Protein AF-A0A821AE17-F1 (afdb_monomer_lite)

Radius of gyration: 23.24 Å; chains: 1; bounding box: 58×41×70 Å

Foldseek 3Di:
DPPLAAEEELLVVVLVVLVVDVDAAAFQDQKDKGFQDDPDLPDHSYQWYQYDQKRQQACSRYWYAAPPPRDTQDAPVGRHWKKAFPVLCVVVCVVDVPPDDVRGRRIHHPVRVVVSCVVVVDDDDPVGIDTDHSRPWMWGWAKFWFDNDPFIKMWGWDADPVRDIWIWIKGQQPDDDVNPDGDIDIGTDRCVVVLSVCVVPPPCSSVVLVVLVVVPDDDDDDRDPNSVVSCRGTRGTGMIMIGGPD

Sequence (246 aa):
NPQNLLSANIASIFRNSLSEIPVKLATIPPFLILVAPRHTRSQRSYRYIIPDRQIILDNDIVQLVCVKCEKTNHGQDQPHDFYSCDACYWKESQSLSIATTDAKVLCYCGTCLTKLHKDLAHEITNHDTKKIDMNRHKLNLFAVLCIETSHYVAFVKFKQQNQRHEWMFFDSMSDRIHNEKNIPLVDRVPDFDRWIDDAEQDKYFFQDLDRIRSQARPSSQKFDENAMRQLRLFRDGIVFFYENSC

Structure (mmCIF, N/CA/C/O backbone):
data_AF-A0A821AE17-F1
#
_entry.id   AF-A0A821AE17-F1
#
loop_
_atom_site.group_PDB
_atom_site.id
_atom_site.type_symbol
_atom_site.label_atom_id
_atom_site.label_alt_id
_atom_site.label_comp_id
_atom_site.label_asym_id
_atom_site.label_entity_id
_atom_site.label_seq_id
_atom_site.pdbx_PDB_ins_code
_atom_site.Cartn_x
_atom_site.Cartn_y
_atom_site.Cartn_z
_atom_site.occupancy
_atom_site.B_iso_or_equiv
_atom_site.auth_seq_id
_atom_site.auth_comp_id
_atom_site.auth_asym_id
_atom_site.auth_atom_id
_atom_site.pdbx_PDB_model_num
ATOM 1 N N . ASN A 1 1 ? 21.653 21.008 5.577 1.00 32.44 1 ASN A N 1
ATOM 2 C CA . ASN A 1 1 ? 21.047 20.377 4.387 1.00 32.44 1 ASN A CA 1
ATOM 3 C C . ASN A 1 1 ? 20.269 19.174 4.848 1.00 32.44 1 ASN A C 1
ATOM 5 O O . ASN A 1 1 ? 20.919 18.277 5.375 1.00 32.44 1 ASN A O 1
ATOM 9 N N . PRO A 1 2 ? 18.930 19.167 4.750 1.00 40.06 2 PRO A N 1
ATOM 10 C CA . PRO A 1 2 ? 18.169 17.997 5.153 1.00 40.06 2 PRO A CA 1
ATOM 11 C C . PRO A 1 2 ? 18.678 16.834 4.305 1.00 40.06 2 PRO A C 1
ATOM 13 O O . PRO A 1 2 ? 18.759 16.932 3.080 1.00 40.06 2 PRO A O 1
ATOM 16 N N . GLN A 1 3 ? 19.173 15.801 4.978 1.00 45.53 3 GLN A N 1
ATOM 17 C CA . GLN A 1 3 ? 19.635 14.587 4.333 1.00 45.53 3 GLN A CA 1
ATOM 18 C C . GLN A 1 3 ? 18.448 14.049 3.535 1.00 45.53 3 GLN A C 1
ATOM 20 O O . GLN A 1 3 ? 17.441 13.680 4.131 1.00 45.53 3 GLN A O 1
ATOM 25 N N . ASN A 1 4 ? 18.528 14.063 2.201 1.00 54.47 4 ASN A N 1
ATOM 26 C CA . ASN A 1 4 ? 17.551 13.361 1.377 1.00 54.47 4 ASN A CA 1
ATOM 27 C C . ASN A 1 4 ? 17.606 11.893 1.803 1.00 54.47 4 ASN A C 1
ATOM 29 O O . ASN A 1 4 ? 18.573 11.198 1.483 1.00 54.47 4 ASN A O 1
ATOM 33 N N . LEU A 1 5 ? 16.605 11.450 2.564 1.00 66.19 5 LEU A N 1
ATOM 34 C CA . LEU A 1 5 ? 16.445 10.052 2.933 1.00 66.19 5 LEU A CA 1
ATOM 35 C C . LEU A 1 5 ? 16.394 9.247 1.631 1.00 66.19 5 LEU A C 1
ATOM 37 O O . LEU A 1 5 ? 15.619 9.554 0.717 1.00 66.19 5 LEU A O 1
ATOM 41 N N . LEU A 1 6 ? 17.297 8.270 1.517 1.00 83.56 6 LEU A N 1
ATOM 42 C CA . LEU A 1 6 ? 17.464 7.493 0.292 1.00 83.56 6 LEU A CA 1
ATOM 43 C C . LEU A 1 6 ? 16.166 6.751 -0.044 1.00 83.56 6 LEU A C 1
ATOM 45 O O . LEU A 1 6 ? 15.690 6.830 -1.175 1.00 83.56 6 LEU A O 1
ATOM 49 N N . SER A 1 7 ? 15.575 6.096 0.950 1.00 89.81 7 SER A N 1
ATOM 50 C CA . SER A 1 7 ? 14.315 5.375 0.838 1.00 89.81 7 SER A CA 1
ATOM 51 C C . SER A 1 7 ? 13.485 5.505 2.116 1.00 89.81 7 SER A C 1
ATOM 53 O O . SER A 1 7 ? 14.023 5.797 3.186 1.00 89.81 7 SER A O 1
ATOM 55 N N . ALA A 1 8 ? 12.173 5.298 2.003 1.00 93.62 8 ALA A N 1
ATOM 56 C CA . ALA A 1 8 ? 11.280 5.103 3.142 1.00 93.62 8 ALA A CA 1
ATOM 57 C C . ALA A 1 8 ? 10.062 4.259 2.747 1.00 93.62 8 ALA A C 1
ATOM 59 O O . ALA A 1 8 ? 9.595 4.321 1.611 1.00 93.62 8 ALA A O 1
ATOM 60 N N . ASN A 1 9 ? 9.523 3.510 3.702 1.00 95.81 9 ASN A N 1
ATOM 61 C CA . ASN A 1 9 ? 8.248 2.809 3.573 1.00 95.81 9 ASN A CA 1
ATOM 62 C C . ASN A 1 9 ? 7.077 3.801 3.577 1.00 95.81 9 ASN A C 1
ATOM 64 O O . ASN A 1 9 ? 7.032 4.710 4.414 1.00 95.81 9 ASN A O 1
ATOM 68 N N . ILE A 1 10 ? 6.112 3.631 2.670 1.00 95.81 10 ILE A N 1
ATOM 69 C CA . ILE A 1 10 ? 4.930 4.504 2.599 1.00 95.81 10 ILE A CA 1
ATOM 70 C C . ILE A 1 10 ? 4.081 4.421 3.873 1.00 95.81 10 ILE A C 1
ATOM 72 O O . ILE A 1 10 ? 3.541 5.437 4.308 1.00 95.81 10 ILE A O 1
ATOM 76 N N . ALA A 1 11 ? 4.021 3.257 4.526 1.00 94.31 11 ALA A N 1
ATOM 77 C CA . ALA A 1 11 ? 3.340 3.086 5.805 1.00 94.31 11 ALA A CA 1
ATOM 78 C C . ALA A 1 11 ? 4.003 3.910 6.916 1.00 94.31 11 ALA A C 1
ATOM 80 O O . ALA A 1 11 ? 3.312 4.507 7.740 1.00 94.31 11 ALA A O 1
ATOM 81 N N . SER A 1 12 ? 5.337 3.981 6.926 1.00 93.19 12 SER A N 1
ATOM 82 C CA . SER A 1 12 ? 6.086 4.806 7.880 1.00 93.19 12 SER A CA 1
ATOM 83 C C . SER A 1 12 ? 5.871 6.293 7.616 1.00 93.19 12 SER A C 1
ATOM 85 O O . SER A 1 12 ? 5.645 7.048 8.558 1.00 93.19 12 SER A O 1
ATOM 87 N N . ILE A 1 13 ? 5.868 6.713 6.344 1.00 93.69 13 ILE A N 1
ATOM 88 C CA . ILE A 1 13 ? 5.529 8.093 5.962 1.00 93.69 13 ILE A CA 1
ATOM 89 C C . ILE A 1 13 ? 4.122 8.440 6.462 1.00 93.69 13 ILE A C 1
ATOM 91 O O . ILE A 1 13 ? 3.949 9.454 7.126 1.00 93.69 13 ILE A O 1
ATOM 95 N N . PHE A 1 14 ? 3.138 7.577 6.203 1.00 93.69 14 PHE A N 1
ATOM 96 C CA . PHE A 1 14 ? 1.757 7.762 6.647 1.00 93.69 14 PHE A CA 1
ATOM 97 C C . PHE A 1 14 ? 1.631 7.881 8.172 1.00 93.69 14 PHE A C 1
ATOM 99 O O . PHE A 1 14 ? 0.996 8.820 8.653 1.00 93.69 14 PHE A O 1
ATOM 106 N N . ARG A 1 15 ? 2.266 6.983 8.939 1.00 91.81 15 ARG A N 1
ATOM 107 C CA . ARG A 1 15 ? 2.263 7.045 10.412 1.00 91.81 15 ARG A CA 1
ATOM 108 C C . ARG A 1 15 ? 2.900 8.328 10.934 1.00 91.81 15 ARG A C 1
ATOM 110 O O . ARG A 1 15 ? 2.321 8.983 11.796 1.00 91.81 15 ARG A O 1
ATOM 117 N N . ASN A 1 16 ? 4.046 8.717 10.380 1.00 90.31 16 ASN A N 1
ATOM 118 C CA . ASN A 1 16 ? 4.718 9.954 10.766 1.00 90.31 16 ASN A CA 1
ATOM 119 C C . ASN A 1 16 ? 3.838 11.170 10.453 1.00 90.31 16 ASN A C 1
ATOM 121 O O . ASN A 1 16 ? 3.646 12.015 11.323 1.00 90.31 16 ASN A O 1
ATOM 125 N N . SER A 1 17 ? 3.217 11.213 9.270 1.00 90.44 17 SER A N 1
ATOM 126 C CA . SER A 1 17 ? 2.278 12.278 8.910 1.00 90.44 17 SER A CA 1
ATOM 127 C C . SER A 1 17 ? 1.098 12.365 9.874 1.00 90.44 17 SER A C 1
ATOM 129 O O . SER A 1 17 ? 0.731 13.469 10.248 1.00 90.44 17 SER A O 1
ATOM 131 N N . LEU A 1 18 ? 0.527 11.241 10.320 1.00 89.94 18 LEU A N 1
ATOM 132 C CA . LEU A 1 18 ? -0.524 11.255 11.345 1.00 89.94 18 LEU A CA 1
ATOM 133 C C . LEU A 1 18 ? -0.010 11.713 12.713 1.00 89.94 18 LEU A C 1
ATOM 135 O O . LEU A 1 18 ? -0.741 12.385 13.422 1.00 89.94 18 LEU A O 1
ATOM 139 N N . SER A 1 19 ? 1.230 11.394 13.087 1.00 87.06 19 SER A N 1
ATOM 140 C CA . SER A 1 19 ? 1.794 11.815 14.378 1.00 87.06 19 SER A CA 1
ATOM 141 C C . SER A 1 19 ? 2.056 13.325 14.479 1.00 87.06 19 SER A C 1
ATOM 143 O O . SER A 1 19 ? 2.091 13.874 15.578 1.00 87.06 19 SER A O 1
ATOM 145 N N . GLU A 1 20 ? 2.217 14.005 13.340 1.00 88.50 20 GLU A N 1
ATOM 146 C CA . GLU A 1 20 ? 2.472 15.450 13.263 1.00 88.50 20 GLU A CA 1
ATOM 147 C C . GLU A 1 20 ? 1.202 16.303 13.417 1.00 88.50 20 GLU A C 1
ATOM 149 O O . GLU A 1 20 ? 1.289 17.512 13.638 1.00 88.50 20 GLU A O 1
ATOM 154 N N . ILE A 1 21 ? 0.018 15.694 13.315 1.00 86.88 21 ILE A N 1
ATOM 155 C CA . ILE A 1 21 ? -1.276 16.375 13.411 1.00 86.88 21 ILE A CA 1
ATOM 156 C C . ILE A 1 21 ? -2.177 15.674 14.437 1.00 86.88 21 ILE A C 1
ATOM 158 O O . ILE A 1 21 ? -2.153 14.457 14.557 1.00 86.88 21 ILE A O 1
ATOM 162 N N . PRO A 1 22 ? -3.020 16.398 15.193 1.00 81.69 22 PRO A N 1
ATOM 163 C CA . PRO A 1 22 ? -3.867 15.801 16.225 1.00 81.69 22 PRO A CA 1
ATOM 164 C C . PRO A 1 22 ? -5.117 15.134 15.620 1.00 81.69 22 PRO A C 1
ATOM 166 O O . PRO A 1 22 ? -6.243 15.448 16.007 1.00 81.69 22 PRO A O 1
ATOM 169 N N . VAL A 1 23 ? -4.943 14.247 14.637 1.00 83.25 23 VAL A N 1
ATOM 170 C CA . VAL A 1 23 ? -6.037 13.522 13.978 1.00 83.25 23 VAL A CA 1
ATOM 171 C C . VAL A 1 23 ? -5.770 12.024 13.957 1.00 83.25 23 VAL A C 1
ATOM 173 O O . VAL A 1 23 ? -4.637 11.566 13.852 1.00 83.25 23 VAL A O 1
ATOM 176 N N . LYS A 1 24 ? -6.854 11.258 14.023 1.00 84.94 24 LYS A N 1
ATOM 177 C CA . LYS A 1 24 ? -6.875 9.806 13.864 1.00 84.94 24 LYS A CA 1
ATOM 178 C C . LYS A 1 24 ? -8.029 9.433 12.946 1.00 84.94 24 LYS A C 1
ATOM 180 O O . LYS A 1 24 ? -8.983 10.198 12.788 1.00 84.94 24 LYS A O 1
ATOM 185 N N . LEU A 1 25 ? -7.964 8.254 12.345 1.00 84.44 25 LEU A N 1
ATOM 186 C CA . LEU 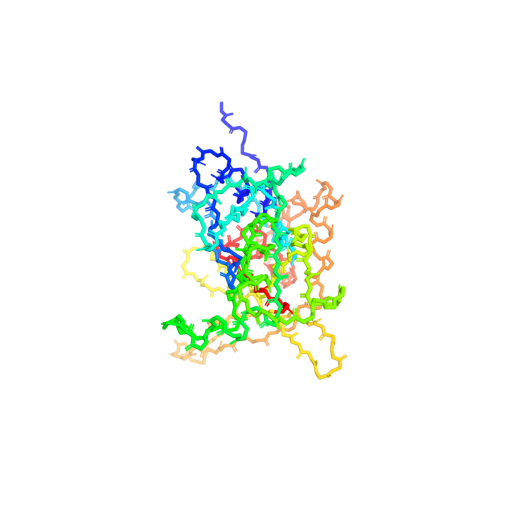A 1 25 ? -9.084 7.728 11.575 1.00 84.44 25 LEU A CA 1
ATOM 187 C C . LEU A 1 25 ? -10.236 7.388 12.527 1.00 84.44 25 LEU A C 1
ATOM 189 O O . LEU A 1 25 ? -10.046 6.658 13.493 1.00 84.44 25 LEU A O 1
ATOM 193 N N . ALA A 1 26 ? -11.437 7.890 12.244 1.00 76.38 26 ALA A N 1
ATOM 194 C CA . ALA A 1 26 ? -12.616 7.625 13.074 1.00 76.38 26 ALA A CA 1
ATOM 195 C C . ALA A 1 26 ? -13.172 6.197 12.908 1.00 76.38 26 ALA A C 1
ATOM 197 O O . ALA A 1 26 ? -13.930 5.714 13.743 1.00 76.38 26 ALA A O 1
ATOM 198 N N . THR A 1 27 ? -12.838 5.531 11.800 1.00 75.50 27 THR A N 1
ATOM 199 C CA . THR 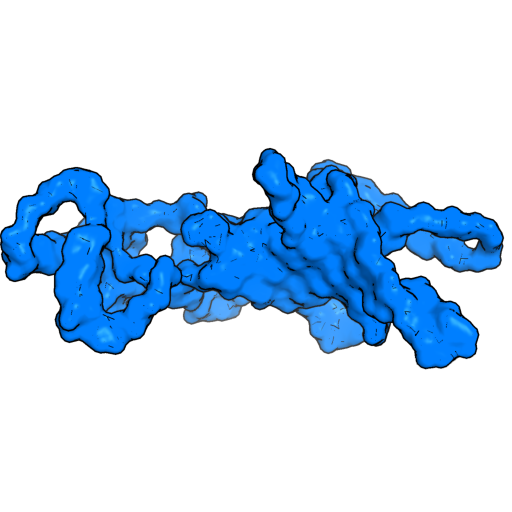A 1 27 ? -13.259 4.161 11.477 1.00 75.50 27 THR A CA 1
ATOM 200 C C . THR A 1 27 ? -12.161 3.467 10.679 1.00 75.50 27 THR A C 1
ATOM 202 O O . THR A 1 27 ? -11.267 4.126 10.145 1.00 75.50 27 THR A O 1
AT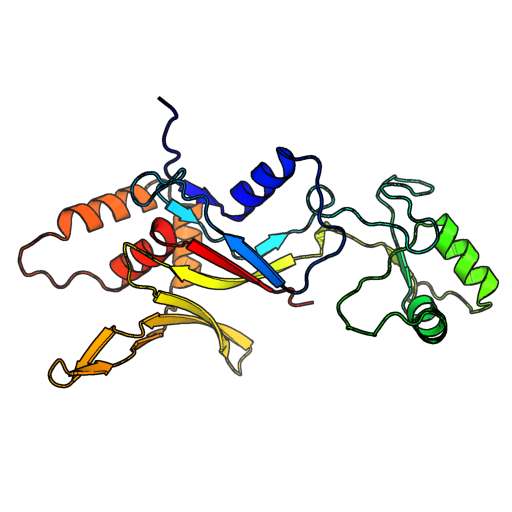OM 205 N N . ILE A 1 28 ? -12.236 2.141 10.580 1.00 81.31 28 ILE A N 1
ATOM 206 C CA . ILE A 1 28 ? -11.394 1.363 9.669 1.00 81.31 28 ILE A CA 1
ATOM 207 C C . ILE A 1 28 ? -11.903 1.603 8.242 1.00 81.31 28 ILE A C 1
ATOM 209 O O . ILE A 1 28 ? -13.046 1.248 7.947 1.00 81.31 28 ILE A O 1
ATOM 213 N N . PRO A 1 29 ? -11.109 2.222 7.354 1.00 85.25 29 PRO A N 1
ATOM 214 C CA . PRO A 1 29 ? -11.575 2.508 6.010 1.00 85.25 29 PRO A CA 1
ATOM 215 C C . PRO A 1 29 ? -11.632 1.214 5.178 1.00 85.25 29 PRO A C 1
ATOM 217 O O . PRO A 1 29 ? -10.711 0.400 5.262 1.00 85.25 29 PRO A O 1
ATOM 220 N N . PRO A 1 30 ? -12.656 1.025 4.323 1.00 84.81 30 PRO A N 1
ATOM 221 C CA . PRO A 1 30 ? -12.666 -0.086 3.369 1.00 84.81 30 PRO A CA 1
ATOM 222 C C . PRO A 1 30 ? -11.565 0.068 2.308 1.00 84.81 30 PRO A C 1
ATOM 224 O O . PRO A 1 30 ? -11.027 -0.922 1.823 1.00 84.81 30 PRO A O 1
ATOM 227 N N . PHE A 1 31 ? -11.197 1.315 1.990 1.00 90.94 31 PHE A N 1
ATOM 228 C CA . PHE A 1 31 ? -10.125 1.665 1.064 1.00 90.94 31 PHE A CA 1
ATOM 229 C C . PHE A 1 31 ? -9.310 2.835 1.609 1.00 90.94 31 PHE A C 1
ATOM 231 O O . PHE A 1 31 ? -9.875 3.831 2.062 1.00 90.94 31 PHE A O 1
ATOM 238 N N . LEU A 1 32 ? -7.986 2.743 1.515 1.00 94.56 32 LEU A N 1
ATOM 239 C CA . LEU A 1 32 ? -7.059 3.813 1.871 1.00 94.56 32 LEU A CA 1
ATOM 240 C C . LEU A 1 32 ? -6.187 4.147 0.660 1.00 94.56 32 LEU A C 1
ATOM 242 O O . LEU A 1 32 ? -5.536 3.277 0.085 1.00 94.56 32 LEU A O 1
ATOM 246 N N . ILE A 1 33 ? -6.175 5.423 0.283 1.00 97.12 33 ILE A N 1
ATOM 247 C CA . ILE A 1 33 ? -5.358 5.945 -0.812 1.00 97.12 33 ILE A CA 1
ATOM 248 C C . ILE A 1 33 ? -4.293 6.847 -0.199 1.00 97.12 33 ILE A C 1
ATOM 250 O O . ILE A 1 33 ? -4.615 7.886 0.376 1.00 97.12 33 ILE A O 1
ATOM 254 N N . LEU A 1 34 ? -3.028 6.454 -0.322 1.00 96.75 34 LEU A N 1
ATOM 255 C CA . LEU A 1 34 ? -1.891 7.232 0.160 1.00 96.75 34 LEU A CA 1
ATOM 256 C C . LEU A 1 34 ? -1.200 7.919 -1.011 1.00 96.75 34 LEU A C 1
ATOM 258 O O . LEU A 1 34 ? -0.864 7.278 -2.005 1.00 96.75 34 LEU A O 1
ATOM 262 N N . VAL A 1 35 ? -0.964 9.222 -0.885 1.00 94.50 35 VAL A N 1
ATOM 263 C CA . VAL A 1 35 ? -0.246 10.013 -1.889 1.00 94.50 35 VAL A CA 1
ATOM 264 C C . VAL A 1 35 ? 1.172 10.264 -1.392 1.00 94.50 35 VAL A C 1
ATOM 266 O O . VAL A 1 35 ? 1.368 10.757 -0.283 1.00 94.50 35 VAL A O 1
ATOM 269 N N . ALA A 1 36 ? 2.169 9.932 -2.212 1.00 91.69 36 ALA A N 1
ATOM 270 C CA . ALA A 1 36 ? 3.566 10.198 -1.897 1.00 91.69 36 ALA A CA 1
ATOM 271 C C . ALA A 1 36 ? 3.803 11.707 -1.694 1.00 91.69 36 ALA A C 1
ATOM 273 O O . ALA A 1 36 ? 3.363 12.504 -2.531 1.00 91.69 36 ALA A O 1
ATOM 274 N N . PRO A 1 37 ? 4.571 12.123 -0.671 1.00 86.81 37 PRO A N 1
ATOM 275 C CA . PRO A 1 37 ? 4.900 13.527 -0.467 1.00 86.81 37 PRO A CA 1
ATOM 276 C C . PRO A 1 37 ? 5.840 14.018 -1.578 1.00 86.81 37 PRO A C 1
ATOM 278 O O . PRO A 1 37 ? 7.046 13.750 -1.582 1.00 86.81 37 PRO A O 1
ATOM 281 N N . ARG A 1 38 ? 5.282 14.741 -2.553 1.00 76.25 38 ARG A N 1
ATOM 282 C CA . ARG A 1 38 ? 6.034 15.440 -3.603 1.00 76.25 38 ARG A CA 1
ATOM 283 C C . ARG A 1 38 ? 5.723 16.930 -3.541 1.00 76.25 38 ARG A C 1
ATOM 285 O O . ARG A 1 38 ? 4.610 17.338 -3.851 1.00 76.25 38 ARG A O 1
ATOM 292 N N . HIS A 1 39 ? 6.714 17.739 -3.165 1.00 60.00 39 HIS A N 1
ATOM 293 C CA . HIS A 1 39 ? 6.555 19.193 -3.063 1.00 60.00 39 HIS A CA 1
ATOM 294 C C . HIS A 1 39 ? 6.668 19.881 -4.435 1.00 60.00 39 HIS A C 1
ATOM 296 O O . HIS A 1 39 ? 5.966 20.855 -4.688 1.00 60.00 39 HIS A O 1
ATOM 302 N N . THR A 1 40 ? 7.499 19.358 -5.351 1.00 59.31 40 THR A N 1
ATOM 303 C CA . THR A 1 40 ? 7.596 19.789 -6.763 1.00 59.31 40 THR A CA 1
ATOM 304 C C . THR A 1 40 ? 8.086 18.639 -7.664 1.00 59.31 40 THR A C 1
ATOM 306 O O . THR A 1 40 ? 8.535 17.603 -7.173 1.00 59.31 40 THR A O 1
ATOM 309 N N . ARG A 1 41 ? 8.051 18.802 -9.002 1.00 56.22 41 ARG A N 1
ATOM 310 C CA . ARG A 1 41 ? 8.568 17.800 -9.969 1.00 56.22 41 ARG A CA 1
ATOM 311 C C . ARG A 1 41 ? 10.031 17.391 -9.712 1.00 56.22 41 ARG A C 1
ATOM 313 O O . ARG A 1 41 ? 10.399 16.266 -10.047 1.00 56.22 41 ARG A O 1
ATOM 320 N N . SER A 1 42 ? 10.850 18.276 -9.136 1.00 56.41 42 SER A N 1
ATOM 321 C CA . SER A 1 42 ? 12.284 18.064 -8.883 1.00 56.41 42 SER A CA 1
ATOM 322 C C . SER A 1 42 ? 12.645 17.850 -7.408 1.00 56.41 42 SER A C 1
ATOM 324 O O . SER A 1 42 ? 13.731 17.343 -7.136 1.00 56.41 42 SER A O 1
ATOM 326 N N . GLN A 1 43 ? 11.762 18.186 -6.461 1.00 58.16 43 GLN A N 1
ATOM 327 C CA . GLN A 1 43 ? 11.997 17.999 -5.026 1.00 58.16 43 GLN A CA 1
ATOM 328 C C . GLN A 1 43 ? 11.084 16.902 -4.480 1.00 58.16 43 GLN A C 1
ATOM 330 O O . GLN A 1 43 ? 9.918 17.130 -4.143 1.00 58.16 43 GLN A O 1
ATOM 335 N N . ARG A 1 44 ? 11.638 15.689 -4.416 1.00 62.94 44 ARG A N 1
ATOM 336 C CA . ARG A 1 44 ? 11.039 14.550 -3.716 1.00 62.94 44 ARG A CA 1
ATOM 337 C C . ARG A 1 44 ? 11.653 14.487 -2.318 1.00 62.94 44 ARG A C 1
ATOM 339 O O . ARG A 1 44 ? 12.877 14.509 -2.215 1.00 62.94 44 ARG A O 1
ATOM 346 N N . SER A 1 45 ? 10.824 14.398 -1.278 1.00 76.25 45 SER A N 1
ATOM 347 C CA . SER A 1 45 ? 11.296 14.258 0.113 1.00 76.25 45 SER A CA 1
ATOM 348 C C . SER A 1 45 ? 12.047 12.940 0.331 1.00 76.25 45 SER A C 1
ATOM 350 O O . SER A 1 45 ? 12.946 12.862 1.161 1.00 76.25 45 SER A O 1
ATOM 352 N N . TYR A 1 46 ? 11.717 11.934 -0.484 1.00 85.69 46 TYR A N 1
ATOM 353 C CA . TYR A 1 46 ? 12.364 10.628 -0.539 1.00 85.69 46 TYR A CA 1
ATOM 354 C C . TYR A 1 46 ? 12.749 10.316 -1.982 1.00 85.69 46 TYR A C 1
ATOM 356 O O . TYR A 1 46 ? 11.961 10.553 -2.905 1.00 85.69 46 TYR A O 1
ATOM 364 N N . ARG A 1 47 ? 13.955 9.783 -2.206 1.00 87.62 47 ARG A N 1
ATOM 365 C CA . ARG A 1 47 ? 14.373 9.376 -3.561 1.00 87.62 47 ARG A CA 1
ATOM 366 C C . ARG A 1 47 ? 13.629 8.119 -4.015 1.00 87.62 47 ARG A C 1
ATOM 368 O O . ARG A 1 47 ? 13.249 8.040 -5.184 1.00 87.62 47 ARG A O 1
ATOM 375 N N . TYR A 1 48 ? 13.412 7.197 -3.083 1.00 92.94 48 TYR A N 1
ATOM 376 C CA . TYR A 1 48 ? 12.678 5.952 -3.262 1.00 92.94 48 TYR A CA 1
ATOM 377 C C . TYR A 1 48 ? 11.605 5.800 -2.178 1.00 92.94 48 TYR A C 1
ATOM 379 O O . TYR A 1 48 ? 11.806 6.192 -1.031 1.00 92.94 48 TYR A O 1
ATOM 387 N N . ILE A 1 49 ? 10.462 5.229 -2.534 1.00 95.25 49 ILE A N 1
ATOM 388 C CA . ILE A 1 49 ? 9.389 4.869 -1.612 1.00 95.25 49 ILE A CA 1
ATOM 389 C C . ILE A 1 49 ? 9.112 3.381 -1.783 1.00 95.25 49 ILE A C 1
ATOM 391 O O . ILE A 1 49 ? 8.873 2.914 -2.896 1.00 95.25 49 ILE A O 1
ATOM 395 N N . ILE A 1 50 ? 9.152 2.647 -0.677 1.00 97.19 50 ILE A N 1
ATOM 396 C CA . ILE A 1 50 ? 8.831 1.223 -0.637 1.00 97.19 50 ILE A CA 1
ATOM 397 C C . ILE A 1 50 ? 7.325 1.095 -0.383 1.00 97.19 50 ILE A C 1
ATOM 399 O O . ILE A 1 50 ? 6.840 1.616 0.626 1.00 97.19 50 ILE A O 1
ATOM 403 N N . PRO A 1 51 ? 6.562 0.457 -1.286 1.00 97.44 51 PRO A N 1
ATOM 404 C CA . PRO A 1 51 ? 5.154 0.191 -1.052 1.00 97.44 51 PRO A CA 1
ATOM 405 C C . PRO A 1 51 ? 5.001 -1.009 -0.113 1.00 97.44 51 PRO A C 1
ATOM 407 O O . PRO A 1 51 ? 5.143 -2.158 -0.530 1.00 97.44 51 PRO A O 1
ATOM 410 N N . ASP A 1 52 ? 4.686 -0.748 1.154 1.00 96.94 52 ASP A N 1
ATOM 411 C CA . ASP A 1 52 ? 4.381 -1.801 2.120 1.00 96.94 52 ASP A CA 1
ATOM 412 C C . ASP A 1 52 ? 3.232 -2.663 1.602 1.00 96.94 52 ASP A C 1
ATOM 414 O O . ASP A 1 52 ? 2.190 -2.143 1.195 1.00 96.94 52 ASP A O 1
ATOM 418 N N . ARG A 1 53 ? 3.388 -3.987 1.654 1.00 94.81 53 ARG A N 1
ATOM 419 C CA . ARG A 1 53 ? 2.335 -4.920 1.216 1.00 94.81 53 ARG A CA 1
ATOM 420 C C . ARG A 1 53 ? 1.094 -4.847 2.092 1.00 94.81 53 ARG A C 1
ATOM 422 O O . ARG A 1 53 ? -0.011 -5.106 1.618 1.00 94.81 53 ARG A O 1
ATOM 429 N N . GLN A 1 54 ? 1.295 -4.541 3.371 1.00 94.06 54 GLN A N 1
ATOM 430 C CA . GLN A 1 54 ? 0.246 -4.453 4.370 1.00 94.06 54 GLN A CA 1
ATOM 431 C C . GLN A 1 54 ? 0.472 -3.251 5.279 1.00 94.06 54 GLN A C 1
ATOM 433 O O . GLN A 1 54 ? 1.581 -3.026 5.757 1.00 94.06 54 GLN A O 1
ATOM 438 N N . ILE A 1 55 ? -0.603 -2.530 5.580 1.00 94.06 55 ILE A N 1
ATOM 439 C CA . ILE A 1 55 ? -0.629 -1.519 6.638 1.00 94.06 55 ILE A CA 1
ATOM 440 C C . ILE A 1 55 ? -1.471 -2.069 7.781 1.00 94.06 55 ILE A C 1
ATOM 442 O O . ILE A 1 55 ? -2.664 -2.314 7.613 1.00 94.06 55 ILE A O 1
ATOM 446 N N . ILE A 1 56 ? -0.841 -2.271 8.937 1.00 90.62 56 ILE A N 1
ATOM 447 C CA . ILE A 1 56 ? -1.531 -2.620 10.184 1.00 90.62 56 ILE A CA 1
ATOM 448 C C . ILE A 1 56 ? -2.114 -1.334 10.775 1.00 90.62 56 ILE A C 1
ATOM 450 O O . ILE A 1 56 ? -1.368 -0.381 11.014 1.00 90.62 56 ILE A O 1
ATOM 454 N N . LEU A 1 57 ? -3.428 -1.311 10.986 1.00 87.44 57 LEU A N 1
ATOM 455 C CA . LEU A 1 57 ? -4.155 -0.205 11.602 1.00 87.44 57 LEU A CA 1
ATOM 456 C C . LEU A 1 57 ? -4.183 -0.398 13.119 1.00 87.44 57 LEU A C 1
ATOM 458 O O . LEU A 1 57 ? -5.022 -1.118 13.637 1.00 87.44 57 LEU A O 1
ATOM 462 N N . ASP A 1 58 ? -3.265 0.234 13.834 1.00 85.75 58 ASP A N 1
ATOM 463 C CA . ASP A 1 58 ? -3.197 0.189 15.297 1.00 85.75 58 ASP A CA 1
ATOM 464 C C . ASP A 1 58 ? -4.011 1.329 15.957 1.00 85.75 58 ASP A C 1
ATOM 466 O O . ASP A 1 58 ? -4.687 2.125 15.294 1.00 85.75 58 ASP A O 1
ATOM 470 N N . ASN A 1 59 ? -3.949 1.404 17.290 1.00 80.12 59 ASN A N 1
ATOM 471 C CA . ASN A 1 59 ? -4.605 2.450 18.088 1.00 80.12 59 ASN A CA 1
ATOM 472 C C . ASN A 1 59 ? -3.961 3.843 17.930 1.00 80.12 59 ASN A C 1
ATOM 474 O O . ASN A 1 59 ? -4.531 4.836 18.398 1.00 80.12 59 ASN A O 1
ATOM 478 N N . ASP A 1 60 ? -2.788 3.947 17.301 1.00 82.12 60 ASP A N 1
ATOM 479 C CA . ASP A 1 60 ? -2.158 5.232 16.993 1.00 82.12 60 ASP A CA 1
ATOM 480 C C . ASP A 1 60 ? -2.726 5.815 15.698 1.00 82.12 60 ASP A C 1
ATOM 482 O O . ASP A 1 60 ? -2.908 7.029 15.606 1.00 82.12 60 ASP A O 1
ATOM 486 N N . ILE A 1 61 ? -3.116 4.957 14.752 1.00 87.56 61 ILE A N 1
ATOM 487 C CA . ILE A 1 61 ? -3.754 5.346 13.487 1.00 87.56 61 ILE A CA 1
ATOM 488 C C . ILE A 1 61 ? -5.269 5.555 13.637 1.00 87.56 61 ILE A C 1
ATOM 490 O O . ILE A 1 61 ? -5.818 6.510 13.081 1.00 87.56 61 ILE A O 1
ATOM 494 N N . VAL A 1 62 ? -5.965 4.665 14.350 1.00 85.25 62 VAL A N 1
ATOM 495 C CA . VAL A 1 62 ? -7.437 4.652 14.442 1.00 85.25 62 VAL A CA 1
ATOM 496 C C . VAL A 1 62 ? -7.892 5.016 15.852 1.00 85.25 62 VAL A C 1
ATOM 498 O O . VAL A 1 62 ? -7.389 4.493 16.843 1.00 85.25 62 VAL A O 1
ATOM 501 N N . GLN A 1 63 ? -8.891 5.891 15.950 1.00 83.94 63 GLN A N 1
ATOM 502 C CA . GLN A 1 63 ? -9.567 6.230 17.197 1.00 83.94 63 GLN A CA 1
ATOM 503 C C . GLN A 1 63 ? -10.983 5.665 17.184 1.00 83.94 63 GLN A C 1
ATOM 505 O O . GLN A 1 63 ? -11.866 6.174 16.497 1.00 83.94 63 GLN A O 1
ATOM 510 N N . LEU A 1 64 ? -11.204 4.625 17.984 1.00 79.75 64 LEU A N 1
ATOM 511 C CA . LEU A 1 64 ? -12.534 4.063 18.183 1.00 79.75 64 LEU A CA 1
ATOM 512 C C . LEU A 1 64 ? -13.385 4.999 19.057 1.00 79.75 64 LEU A C 1
ATOM 514 O O . LEU A 1 64 ? -12.928 5.526 20.079 1.00 79.75 64 LEU A O 1
ATOM 518 N N . VAL A 1 65 ? -14.634 5.202 18.638 1.00 81.38 65 VAL A N 1
ATOM 519 C CA . VAL A 1 65 ? -15.623 6.066 19.294 1.00 81.38 65 VAL A CA 1
ATOM 520 C C . VAL A 1 65 ? -16.818 5.205 19.679 1.00 81.38 65 VAL A C 1
ATOM 522 O O . VAL A 1 65 ? -17.433 4.584 18.818 1.00 81.38 65 VAL A O 1
ATOM 525 N N . CYS A 1 66 ? -17.191 5.189 20.958 1.00 84.25 66 CYS A N 1
ATOM 526 C CA . CYS A 1 66 ? -18.365 4.431 21.382 1.00 84.25 66 CYS A CA 1
ATOM 527 C C . CYS A 1 66 ? -19.627 5.052 20.781 1.00 84.25 66 CYS A C 1
ATOM 529 O O . CYS A 1 66 ? -19.923 6.216 21.046 1.00 84.25 66 CYS A O 1
ATOM 531 N N . VAL A 1 67 ? -20.419 4.260 20.062 1.00 81.75 67 VAL A N 1
ATOM 532 C CA . VAL A 1 67 ? -21.636 4.737 19.381 1.00 81.75 67 VAL A CA 1
ATOM 533 C C . VAL A 1 67 ? -22.690 5.262 20.366 1.00 81.75 67 VAL A C 1
ATOM 535 O O . VAL A 1 67 ? -23.456 6.157 20.033 1.00 81.75 67 VAL A O 1
ATOM 538 N N . LYS A 1 68 ? -22.731 4.740 21.599 1.00 84.25 68 LYS A N 1
ATOM 539 C CA . LYS A 1 68 ? -23.755 5.109 22.594 1.00 84.25 68 LYS A CA 1
ATOM 540 C C . LYS A 1 68 ? -23.435 6.346 23.423 1.00 84.25 68 LYS A C 1
ATOM 542 O O . LYS A 1 68 ? -24.357 7.011 23.878 1.00 84.25 68 LYS A O 1
ATOM 547 N N . CYS A 1 69 ? -22.165 6.597 23.723 1.00 87.25 69 CYS A N 1
ATOM 548 C CA . CYS A 1 69 ? -21.774 7.702 24.605 1.00 87.25 69 CYS A CA 1
ATOM 549 C C . CYS A 1 69 ? -20.847 8.716 23.938 1.00 87.25 69 CYS A C 1
ATOM 551 O O . CYS A 1 69 ? -20.445 9.663 24.607 1.00 87.25 69 CYS A O 1
ATOM 553 N N . GLU A 1 70 ? -20.470 8.486 22.677 1.00 85.25 70 GLU A N 1
ATOM 554 C CA . GLU A 1 70 ? -19.647 9.369 21.839 1.00 85.25 70 GLU A CA 1
ATOM 555 C C . GLU A 1 70 ? -18.245 9.661 22.402 1.00 85.25 70 GLU A C 1
ATOM 557 O O . GLU A 1 70 ? -17.502 10.493 21.888 1.00 85.25 70 GLU A O 1
ATOM 562 N N . LYS A 1 71 ? -17.838 8.940 23.452 1.00 84.75 71 LYS A N 1
ATOM 563 C CA . LYS A 1 71 ? -16.517 9.070 24.066 1.00 84.75 71 LYS A CA 1
ATOM 564 C C . LYS A 1 71 ? -15.511 8.141 23.392 1.00 84.75 71 LYS A C 1
ATOM 566 O O . LYS A 1 71 ? -15.782 6.964 23.139 1.00 84.75 71 LYS A O 1
ATOM 571 N N . THR A 1 72 ? -14.312 8.666 23.186 1.00 81.00 72 THR A N 1
ATOM 572 C CA . THR A 1 72 ? -13.133 7.933 22.703 1.00 81.00 72 THR A CA 1
ATOM 573 C C . THR A 1 72 ? -12.231 7.531 23.859 1.00 81.00 72 THR A C 1
ATOM 575 O O . THR A 1 72 ? -12.258 8.201 24.889 1.00 81.00 72 THR A O 1
ATOM 578 N N . ASN A 1 73 ? -11.385 6.515 23.670 1.00 69.25 73 ASN A N 1
ATOM 579 C CA . ASN A 1 73 ? -10.353 6.122 24.639 1.00 69.25 73 ASN A CA 1
ATOM 580 C C . ASN A 1 73 ? -10.898 5.967 26.075 1.00 69.25 73 ASN A C 1
ATOM 582 O O . ASN A 1 73 ? -10.317 6.485 27.029 1.00 69.25 73 ASN A O 1
ATOM 586 N N . HIS A 1 74 ? -12.035 5.278 26.227 1.00 73.94 74 HIS A N 1
ATOM 587 C CA . HIS A 1 74 ? -12.538 4.906 27.542 1.00 73.94 74 HIS A CA 1
ATOM 588 C C . HIS A 1 74 ? -13.074 3.469 27.561 1.00 73.94 74 HIS A C 1
ATOM 590 O O . HIS A 1 74 ? -13.838 3.043 26.695 1.00 73.94 74 HIS A O 1
ATOM 596 N N . GLY A 1 75 ? -12.717 2.756 28.618 1.00 67.62 75 GLY A N 1
ATOM 597 C CA . GLY A 1 75 ? -13.212 1.434 28.974 1.00 67.62 75 GLY A CA 1
ATOM 598 C C . GLY A 1 75 ? -13.149 1.290 30.493 1.00 67.62 75 GLY A C 1
ATOM 599 O O . GLY A 1 75 ? -12.575 2.145 31.167 1.00 67.62 75 GLY A O 1
ATOM 600 N N . GLN A 1 76 ? -13.787 0.257 31.045 1.00 64.38 76 GLN A N 1
ATOM 601 C CA . GLN A 1 76 ? -13.755 0.027 32.496 1.00 64.38 76 GLN A CA 1
ATOM 602 C C . GLN A 1 76 ? -12.341 -0.304 32.986 1.00 64.38 76 GLN A C 1
ATOM 604 O O . GLN A 1 76 ? -11.922 0.247 33.999 1.00 64.38 76 GLN A O 1
ATOM 609 N N . ASP A 1 77 ? -11.609 -1.128 32.230 1.00 70.50 77 ASP A N 1
ATOM 610 C CA . ASP A 1 77 ? -10.290 -1.631 32.634 1.00 70.50 77 ASP A CA 1
ATOM 611 C C . ASP A 1 77 ? -9.129 -0.986 31.863 1.00 70.50 77 ASP A C 1
ATOM 613 O O . ASP A 1 77 ? -8.053 -0.775 32.417 1.00 70.50 77 ASP A O 1
ATOM 617 N N . GLN A 1 78 ? -9.331 -0.660 30.581 1.00 73.56 78 GLN A N 1
ATOM 618 C CA . GLN A 1 78 ? -8.327 -0.028 29.721 1.00 73.56 78 GLN A CA 1
ATOM 619 C C . GLN A 1 78 ? -8.972 1.047 28.831 1.00 73.56 78 GLN A C 1
ATOM 621 O O . GLN A 1 78 ? -10.095 0.849 28.358 1.00 73.56 78 GLN A O 1
ATOM 626 N N . PRO A 1 79 ? -8.279 2.163 28.528 1.00 70.44 79 PRO A N 1
ATOM 627 C CA . PRO A 1 79 ? -8.819 3.240 27.694 1.00 70.44 79 PRO A CA 1
ATOM 628 C C . PRO A 1 79 ? -9.227 2.773 26.290 1.00 70.44 79 PRO A C 1
ATOM 630 O O . PRO A 1 79 ? -10.190 3.271 25.725 1.00 70.44 79 PRO A O 1
ATOM 633 N N . HIS A 1 80 ? -8.532 1.797 25.712 1.00 71.31 80 HIS A N 1
ATOM 634 C CA . HIS A 1 80 ? -8.761 1.368 24.327 1.00 71.31 80 HIS A CA 1
ATOM 635 C C . HIS A 1 80 ? -9.642 0.117 24.210 1.00 71.31 80 HIS A C 1
ATOM 637 O O . HIS A 1 80 ? -9.739 -0.471 23.135 1.00 71.31 80 HIS A O 1
ATOM 643 N N . ASP A 1 81 ? -10.307 -0.285 25.295 1.00 83.56 81 ASP A N 1
ATOM 644 C CA . ASP A 1 81 ? -11.150 -1.476 25.301 1.00 83.56 81 ASP A CA 1
ATOM 645 C C . ASP A 1 81 ? -12.541 -1.177 24.741 1.00 83.56 81 ASP A C 1
ATOM 647 O O . ASP A 1 81 ? -13.479 -0.799 25.452 1.00 83.56 81 ASP A O 1
ATOM 651 N N . PHE A 1 82 ? -12.651 -1.387 23.432 1.00 83.31 82 PHE A N 1
ATOM 652 C CA . PHE A 1 82 ? -13.893 -1.334 22.679 1.00 83.31 82 PHE A CA 1
ATOM 653 C C . PHE A 1 82 ? -14.321 -2.728 22.228 1.00 83.31 82 PHE A C 1
ATOM 655 O O . PHE A 1 82 ? -13.502 -3.618 21.990 1.00 83.31 82 PHE A O 1
ATOM 662 N N . TYR A 1 83 ? -15.629 -2.902 22.098 1.00 85.06 83 TYR A N 1
ATOM 663 C CA . TYR A 1 83 ? -16.266 -4.182 21.833 1.00 85.06 83 TYR A CA 1
ATOM 664 C C . TYR A 1 83 ? -17.303 -4.035 20.724 1.00 85.06 83 TYR A C 1
ATOM 666 O O . TYR A 1 83 ? -17.982 -3.010 20.644 1.00 85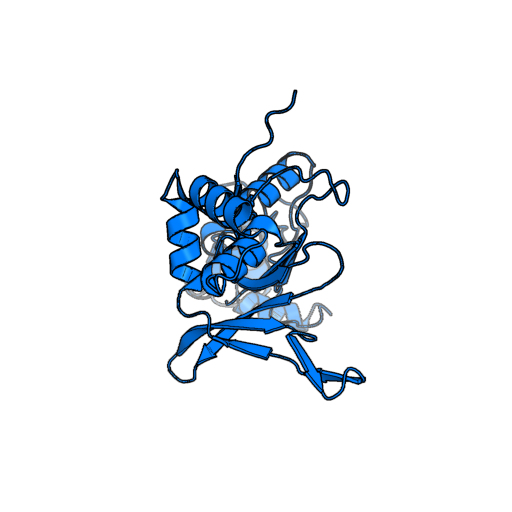.06 83 TYR A O 1
ATOM 674 N N . SER A 1 84 ? -17.456 -5.065 19.903 1.00 84.56 84 SER A N 1
ATOM 675 C CA . SER A 1 84 ? -18.580 -5.229 18.984 1.00 84.56 84 SER A CA 1
ATOM 676 C C . SER A 1 84 ? -19.456 -6.396 19.440 1.00 84.56 84 SER A C 1
ATOM 678 O O . SER A 1 84 ? -18.987 -7.315 20.115 1.00 84.56 84 SER A O 1
ATOM 680 N N . CYS A 1 85 ? -20.744 -6.342 19.099 1.00 82.69 85 CYS A N 1
ATOM 681 C CA . CYS A 1 85 ? -21.662 -7.454 19.307 1.00 82.69 85 CYS A CA 1
ATOM 682 C C . CYS A 1 85 ? -22.612 -7.583 18.116 1.00 82.69 85 CYS A C 1
ATOM 684 O O . CYS A 1 85 ? -23.393 -6.666 17.857 1.00 82.69 85 CYS A O 1
ATOM 686 N N . ASP A 1 86 ? -22.540 -8.709 17.402 1.00 78.56 86 ASP A N 1
ATOM 687 C CA . ASP A 1 86 ? -23.273 -8.924 16.144 1.00 78.56 86 ASP A CA 1
ATOM 688 C C . ASP A 1 86 ? -24.801 -8.969 16.385 1.00 78.56 86 ASP A C 1
ATOM 690 O O . ASP A 1 86 ? -25.585 -8.393 15.627 1.00 78.56 86 ASP A O 1
ATOM 694 N N . ALA A 1 87 ? -25.237 -9.558 17.506 1.00 78.12 87 ALA A N 1
ATOM 695 C CA . ALA A 1 87 ? -26.647 -9.605 17.906 1.00 78.12 87 ALA A CA 1
ATOM 696 C C . ALA A 1 87 ? -27.207 -8.218 18.284 1.00 78.12 87 ALA A C 1
ATOM 698 O O . ALA A 1 87 ? -28.327 -7.862 17.899 1.00 78.12 87 ALA A O 1
ATOM 699 N N . CYS A 1 88 ? -26.417 -7.415 19.007 1.00 76.81 88 CYS A N 1
ATOM 700 C CA . CYS A 1 88 ? -26.745 -6.019 19.306 1.00 76.81 88 CYS A CA 1
ATOM 701 C C . CYS A 1 88 ? -26.807 -5.175 18.033 1.00 76.81 88 CYS A C 1
ATOM 703 O O . CYS A 1 88 ? -27.769 -4.430 17.857 1.00 76.81 88 CYS A O 1
ATOM 705 N N . TYR A 1 89 ? -25.826 -5.330 17.136 1.00 74.56 89 TYR A N 1
ATOM 706 C CA . TYR A 1 89 ? -25.770 -4.641 15.847 1.00 74.56 89 TYR A CA 1
ATOM 707 C C . TYR A 1 89 ? -27.059 -4.860 15.052 1.00 74.56 89 TYR A C 1
ATOM 709 O O . TYR A 1 89 ? -27.696 -3.898 14.625 1.00 74.56 89 TYR A O 1
ATOM 717 N N . TRP A 1 90 ? -27.489 -6.116 14.901 1.00 69.88 90 TRP A N 1
ATOM 718 C CA . TRP A 1 90 ? -28.675 -6.445 14.109 1.00 69.88 90 TRP A CA 1
ATOM 719 C C . TRP A 1 90 ? -29.950 -5.801 14.664 1.00 69.88 90 TRP A C 1
ATOM 721 O O . TRP A 1 90 ? -30.718 -5.200 13.915 1.00 69.88 90 TRP A O 1
ATOM 731 N N . LYS A 1 91 ? -30.163 -5.853 15.982 1.00 70.81 91 LYS A N 1
ATOM 732 C CA . LYS A 1 91 ? -31.344 -5.243 16.616 1.00 70.81 91 LYS A CA 1
ATOM 733 C C . LYS A 1 91 ? -31.300 -3.715 16.593 1.00 70.81 91 LYS A C 1
ATOM 735 O O . LYS A 1 91 ? -32.331 -3.077 16.402 1.00 70.81 91 LYS A O 1
ATOM 740 N N . GLU A 1 92 ? -30.122 -3.123 16.771 1.00 67.94 92 GLU A N 1
ATOM 741 C CA . GLU A 1 92 ? -29.969 -1.670 16.799 1.00 67.94 92 GLU A CA 1
ATOM 742 C C . GLU A 1 92 ? -30.029 -1.055 15.391 1.00 67.94 92 GLU A C 1
ATOM 744 O O . GLU A 1 92 ? -30.625 0.007 15.221 1.00 67.94 92 GLU A O 1
ATOM 749 N N . SER A 1 93 ? -29.515 -1.742 14.365 1.00 63.38 93 SER A N 1
ATOM 750 C CA . SER A 1 93 ? -29.599 -1.320 12.954 1.00 63.38 93 SER A CA 1
ATOM 751 C C . SER A 1 93 ? -31.033 -1.251 12.416 1.00 63.38 93 SER A C 1
ATOM 753 O O . SER A 1 93 ? -31.315 -0.458 11.526 1.00 63.38 93 SER A O 1
ATOM 755 N N . GLN A 1 94 ? -31.970 -2.010 12.994 1.00 61.09 94 GLN A N 1
ATOM 756 C CA . GLN A 1 94 ? -33.401 -1.856 12.698 1.00 61.09 94 GLN A CA 1
ATOM 757 C C . GLN A 1 94 ? -34.005 -0.589 13.326 1.00 61.09 94 GLN A C 1
ATOM 759 O O . GLN A 1 94 ? -35.030 -0.100 12.858 1.00 61.09 94 GLN A O 1
ATOM 764 N N . SER A 1 95 ? -33.386 -0.061 14.387 1.00 57.66 95 SER A N 1
ATOM 765 C CA . SER A 1 95 ? -33.868 1.107 15.139 1.00 57.66 95 SER A CA 1
ATOM 766 C C . SER A 1 95 ? -33.185 2.422 14.745 1.00 57.66 95 SER A C 1
ATOM 768 O O . SER A 1 95 ? -33.788 3.489 14.849 1.00 57.66 95 SER A O 1
ATOM 770 N N . LEU A 1 96 ? -31.939 2.357 14.275 1.00 53.69 96 LEU A N 1
ATOM 771 C CA . LEU A 1 96 ? -31.169 3.492 13.781 1.00 53.69 96 LEU A CA 1
ATOM 772 C C . LEU A 1 96 ? -31.230 3.498 12.254 1.00 53.69 96 LEU A C 1
ATOM 774 O O . LEU A 1 96 ? -30.865 2.516 11.621 1.00 53.69 96 LEU A O 1
ATOM 778 N N . SER A 1 97 ? -31.603 4.622 11.641 1.00 49.97 97 SER A N 1
ATOM 779 C CA . SER A 1 97 ? -31.573 4.837 10.183 1.00 49.97 97 SER A CA 1
ATOM 780 C C . SER A 1 97 ? -30.146 4.936 9.610 1.00 49.97 97 SER A C 1
ATOM 782 O O . SER A 1 97 ? -29.871 5.693 8.678 1.00 49.97 97 SER A O 1
ATOM 784 N N . ILE A 1 98 ? -29.199 4.193 10.183 1.00 51.09 98 ILE A N 1
ATOM 785 C CA . ILE A 1 98 ? -27.834 4.081 9.689 1.00 51.09 98 ILE A CA 1
ATOM 786 C C . ILE A 1 98 ? -27.890 3.139 8.491 1.00 51.09 98 ILE A C 1
ATOM 788 O O . ILE A 1 98 ? -28.052 1.933 8.647 1.00 51.09 98 ILE A O 1
ATOM 792 N N . ALA A 1 99 ? -27.771 3.711 7.292 1.00 42.38 99 ALA A N 1
ATOM 793 C CA . ALA A 1 99 ? -27.663 2.951 6.056 1.00 42.38 99 ALA A CA 1
ATOM 794 C C . ALA A 1 99 ? -26.576 1.873 6.203 1.00 42.38 99 ALA A C 1
ATOM 796 O O . ALA A 1 99 ? -25.409 2.176 6.471 1.00 42.38 99 ALA A O 1
ATOM 797 N N . THR A 1 100 ? -27.005 0.622 6.066 1.00 41.19 100 THR A N 1
ATOM 798 C CA . THR A 1 100 ? -26.201 -0.594 6.119 1.00 41.19 100 THR A CA 1
ATOM 799 C C . THR A 1 100 ? -25.233 -0.598 4.949 1.00 41.19 100 THR A C 1
ATOM 801 O O . THR A 1 100 ? -25.572 -0.987 3.833 1.00 41.19 100 THR A O 1
ATOM 804 N N . THR A 1 101 ? -24.018 -0.129 5.195 1.00 42.59 101 THR A N 1
ATOM 805 C CA . THR A 1 101 ? -22.863 -0.593 4.441 1.00 42.59 101 THR A CA 1
ATOM 806 C C . THR A 1 101 ? -22.077 -1.512 5.363 1.00 42.59 101 THR A C 1
ATOM 808 O O . THR A 1 101 ? -21.770 -1.138 6.497 1.00 42.59 101 THR A O 1
ATOM 811 N N . ASP A 1 102 ? -21.764 -2.713 4.878 1.00 47.03 102 ASP A N 1
ATOM 812 C CA . ASP A 1 102 ? -21.094 -3.820 5.585 1.00 47.03 102 ASP A CA 1
ATOM 813 C C . ASP A 1 102 ? -19.682 -3.488 6.130 1.00 47.03 102 ASP A C 1
ATOM 815 O O . ASP A 1 102 ? -18.943 -4.368 6.553 1.00 47.03 102 ASP A O 1
ATOM 819 N N . ALA A 1 103 ? -19.283 -2.213 6.143 1.00 49.91 103 ALA A N 1
ATOM 820 C CA . ALA A 1 103 ? -17.943 -1.748 6.493 1.00 49.91 103 ALA A CA 1
ATOM 821 C C . ALA A 1 103 ? -17.869 -0.928 7.796 1.00 49.91 103 ALA A C 1
ATOM 823 O O . ALA A 1 103 ? -16.776 -0.535 8.205 1.00 49.91 103 ALA A O 1
ATOM 824 N N . LYS A 1 104 ? -18.992 -0.631 8.470 1.00 53.91 104 LYS A N 1
ATOM 825 C CA . LYS A 1 104 ? -18.958 0.076 9.763 1.00 53.91 104 LYS A CA 1
ATOM 826 C C . LYS A 1 104 ? -18.913 -0.915 10.919 1.00 53.91 104 LYS A C 1
ATOM 828 O O . LYS A 1 104 ? -19.942 -1.438 11.335 1.00 53.91 104 LYS A O 1
ATOM 833 N N . VAL A 1 105 ? -17.725 -1.109 11.488 1.00 57.94 105 VAL A N 1
ATOM 834 C CA . VAL A 1 105 ? -17.580 -1.765 12.794 1.00 57.94 105 VAL A CA 1
ATOM 835 C C . VAL A 1 105 ? -18.245 -0.870 13.847 1.00 57.94 105 VAL A C 1
ATOM 837 O O . VAL A 1 105 ? -17.673 0.145 14.243 1.00 57.94 105 VAL A O 1
ATOM 840 N N . LEU A 1 106 ? -19.467 -1.206 14.283 1.00 71.88 106 LEU A N 1
ATOM 841 C CA . LEU A 1 106 ? -20.059 -0.559 15.457 1.00 71.88 106 LEU A CA 1
ATOM 842 C C . LEU A 1 106 ? -19.268 -0.993 16.686 1.00 71.88 106 LEU A C 1
ATOM 844 O O . LEU A 1 106 ? -19.112 -2.187 16.951 1.00 71.88 106 LEU A O 1
ATOM 848 N N . CYS A 1 107 ? -18.775 -0.012 17.433 1.00 80.31 107 CYS A N 1
ATOM 849 C CA . CYS A 1 107 ? -18.014 -0.254 18.640 1.00 80.31 107 CYS A CA 1
ATOM 850 C C . CYS A 1 107 ? -18.657 0.422 19.852 1.00 80.31 107 CYS A C 1
ATOM 852 O O . CYS A 1 107 ? -19.201 1.528 19.791 1.00 80.31 107 CYS A O 1
ATOM 854 N N . TYR A 1 108 ? -18.591 -0.271 20.982 1.00 84.44 108 TYR A N 1
ATOM 855 C CA . TYR A 1 108 ? -19.134 0.152 22.262 1.00 84.44 108 TYR A CA 1
ATOM 856 C C . TYR A 1 108 ? -18.037 0.053 23.317 1.00 84.44 108 TYR A C 1
ATOM 858 O O . TYR A 1 108 ? -17.234 -0.880 23.300 1.00 84.44 108 TYR A O 1
ATOM 866 N N . CYS A 1 109 ? -18.017 0.974 24.278 1.00 87.88 109 CYS A N 1
ATOM 867 C CA . CYS A 1 109 ? -17.262 0.730 25.505 1.00 87.88 109 CYS A CA 1
ATOM 868 C C . CYS A 1 109 ? -17.955 -0.367 26.331 1.00 87.88 109 CYS A C 1
ATOM 870 O O . CYS A 1 109 ? -19.172 -0.562 26.216 1.00 87.88 109 CYS A O 1
ATOM 872 N N . GLY A 1 110 ? -17.209 -1.043 27.211 1.00 86.00 110 GLY A N 1
ATOM 873 C CA . GLY A 1 110 ? -17.744 -2.147 28.025 1.00 86.00 110 GLY A CA 1
ATOM 874 C C . GLY A 1 110 ? -19.013 -1.780 28.814 1.00 86.00 110 GLY A C 1
ATOM 875 O O . GLY A 1 110 ? -19.985 -2.537 28.832 1.00 86.00 110 GLY A O 1
ATOM 876 N N . THR A 1 111 ? -19.067 -0.568 29.378 1.00 88.06 111 THR A N 1
ATOM 877 C CA . THR A 1 111 ? -20.236 -0.075 30.127 1.00 88.06 111 THR A CA 1
ATOM 878 C C . THR A 1 111 ? -21.472 0.087 29.243 1.00 88.06 111 THR A C 1
ATOM 880 O O . THR A 1 111 ? -22.569 -0.318 29.630 1.00 88.06 111 THR A O 1
ATOM 883 N N . CYS A 1 112 ? -21.319 0.698 28.066 1.00 87.75 112 CYS A N 1
ATOM 884 C CA . CYS A 1 112 ? -22.426 0.912 27.136 1.00 87.75 112 CYS A CA 1
ATOM 885 C C . CYS A 1 112 ? -22.924 -0.404 26.547 1.00 87.75 112 CYS A C 1
ATOM 887 O O . CYS A 1 112 ? -24.134 -0.587 26.454 1.00 87.75 112 CYS A O 1
ATOM 889 N N . LEU A 1 113 ? -22.017 -1.329 26.226 1.00 86.00 113 LEU A N 1
ATOM 890 C CA . LEU A 1 113 ? -22.393 -2.654 25.744 1.00 86.00 113 LEU A CA 1
ATOM 891 C C . LEU A 1 113 ? -23.180 -3.432 26.805 1.00 86.00 113 LEU A C 1
ATOM 893 O O . LEU A 1 113 ? -24.232 -3.991 26.516 1.00 86.00 113 LEU A O 1
ATOM 897 N N . THR A 1 114 ? -22.717 -3.406 28.056 1.00 85.75 114 THR A N 1
ATOM 898 C CA . THR A 1 114 ? -23.400 -4.083 29.170 1.00 85.75 114 THR A CA 1
ATOM 899 C C . THR A 1 114 ? -24.815 -3.547 29.382 1.00 85.75 114 THR A C 1
ATOM 901 O O . THR A 1 114 ? -25.735 -4.318 29.645 1.00 85.75 114 THR A O 1
ATOM 904 N N . LYS A 1 115 ? -25.010 -2.227 29.268 1.00 86.56 115 LYS A N 1
ATOM 905 C CA . LYS A 1 115 ? -26.347 -1.616 29.324 1.00 86.56 115 LYS A CA 1
ATOM 906 C C . LYS A 1 115 ? -27.210 -2.059 28.145 1.00 86.56 115 LYS A C 1
ATOM 908 O O . LYS A 1 115 ? -28.325 -2.512 28.362 1.00 86.56 115 LYS A O 1
ATOM 913 N N . LEU A 1 116 ? -26.659 -2.022 26.933 1.00 83.12 116 LEU A N 1
ATOM 914 C CA . LEU A 1 116 ? -27.366 -2.432 25.722 1.00 83.12 116 LEU A CA 1
ATOM 915 C C . LEU A 1 116 ? -27.847 -3.888 25.796 1.00 83.12 116 LEU A C 1
ATOM 917 O O . LEU A 1 116 ? -28.987 -4.176 25.442 1.00 83.12 116 LEU A O 1
ATOM 921 N N . HIS A 1 117 ? -27.021 -4.800 26.312 1.00 83.38 117 HIS A N 1
ATOM 922 C CA . HIS A 1 117 ? -27.430 -6.188 26.521 1.00 83.38 117 HIS A CA 1
ATOM 923 C C . HIS A 1 117 ? -28.605 -6.325 27.497 1.00 83.38 117 HIS A C 1
ATOM 925 O O . HIS A 1 117 ? -29.518 -7.107 27.237 1.00 83.38 117 HIS A O 1
ATOM 931 N N . LYS A 1 118 ? -28.605 -5.551 28.593 1.00 82.94 118 LYS A N 1
ATOM 932 C CA . LYS A 1 118 ? -29.716 -5.537 29.557 1.00 82.94 118 LYS A CA 1
ATOM 933 C C . LYS A 1 118 ? -31.005 -5.029 28.916 1.00 82.94 118 LYS A C 1
ATOM 935 O O . LYS A 1 118 ? -32.046 -5.651 29.096 1.00 82.94 118 LYS A O 1
ATOM 940 N N . ASP A 1 119 ? -30.920 -3.949 28.144 1.00 81.69 119 ASP A N 1
ATOM 941 C CA . ASP A 1 119 ? -32.082 -3.315 27.516 1.00 81.69 119 ASP A CA 1
ATOM 942 C C . ASP A 1 119 ? -32.693 -4.189 26.406 1.00 81.69 119 ASP A C 1
ATOM 944 O O . ASP A 1 119 ? -33.911 -4.245 26.251 1.00 81.69 119 ASP A O 1
ATOM 948 N N . LEU A 1 120 ? -31.862 -4.913 25.646 1.00 76.00 120 LEU A N 1
ATOM 949 C CA . LEU A 1 120 ? -32.303 -5.785 24.548 1.00 76.00 120 LEU A CA 1
ATOM 950 C C . LEU A 1 120 ? -32.738 -7.190 24.992 1.00 76.00 120 LEU A C 1
ATOM 952 O O . LEU A 1 120 ? -33.118 -7.987 24.124 1.00 76.00 120 LEU A O 1
ATOM 956 N N . ALA A 1 121 ? -32.634 -7.494 26.292 1.00 70.50 121 ALA A N 1
ATOM 957 C CA . ALA A 1 121 ? -33.072 -8.732 26.942 1.00 70.50 121 ALA A CA 1
ATOM 958 C C . ALA A 1 121 ? -32.764 -10.014 26.140 1.00 70.50 121 ALA A C 1
ATOM 960 O O . ALA A 1 121 ? -33.614 -10.895 26.017 1.00 70.50 121 ALA A O 1
ATOM 961 N N . HIS A 1 122 ? -31.568 -10.113 25.552 1.00 72.88 122 HIS A N 1
ATOM 962 C CA . HIS A 1 122 ? -31.117 -11.346 24.904 1.00 72.88 122 HIS A CA 1
ATOM 963 C C . HIS A 1 122 ? -29.994 -11.985 25.704 1.00 72.88 122 HIS A C 1
ATOM 965 O O . HIS A 1 122 ? -29.189 -11.293 26.328 1.00 72.88 122 HIS A O 1
ATOM 971 N N . GLU A 1 123 ? -29.960 -13.314 25.682 1.00 62.12 123 GLU A N 1
ATOM 972 C CA . GLU A 1 123 ? -28.875 -14.073 26.282 1.00 62.12 123 GLU A CA 1
ATOM 973 C C . GLU A 1 123 ? -27.591 -13.785 25.503 1.00 62.12 123 GLU A C 1
ATOM 975 O O . GLU A 1 123 ? -27.478 -14.110 24.322 1.00 62.12 123 GLU A O 1
ATOM 980 N N . ILE A 1 124 ? -26.641 -13.122 26.162 1.00 59.78 124 ILE A N 1
ATOM 981 C CA . ILE A 1 124 ? -25.307 -12.899 25.613 1.00 59.78 124 ILE A CA 1
ATOM 982 C C . ILE A 1 124 ? -24.621 -14.258 25.598 1.00 59.78 124 ILE A C 1
ATOM 984 O O . ILE A 1 124 ? -24.276 -14.786 26.659 1.00 59.78 124 ILE A O 1
ATOM 988 N N . THR A 1 125 ? -24.382 -14.827 24.422 1.00 59.78 125 THR A N 1
ATOM 989 C CA . THR A 1 125 ? -23.413 -15.916 24.336 1.00 59.78 125 THR A CA 1
ATOM 990 C C . THR A 1 125 ? -22.013 -15.315 24.212 1.00 59.78 125 THR A C 1
ATOM 992 O O . THR A 1 125 ? -21.823 -14.251 23.619 1.00 59.78 125 THR A O 1
ATOM 995 N N . ASN A 1 126 ? -20.992 -15.989 24.751 1.00 57.19 126 ASN A N 1
ATOM 996 C CA . ASN A 1 126 ? -19.593 -15.539 24.642 1.00 57.19 126 ASN A CA 1
ATOM 997 C C . ASN A 1 126 ? -19.110 -15.379 23.184 1.00 57.19 126 ASN A C 1
ATOM 999 O O . ASN A 1 126 ? -18.060 -14.787 22.954 1.00 57.19 126 ASN A O 1
ATOM 1003 N N . HIS A 1 127 ? -19.848 -15.909 22.205 1.00 59.06 127 HIS A N 1
ATOM 1004 C CA . HIS A 1 127 ? -19.522 -15.803 20.785 1.00 59.06 127 HIS A CA 1
ATOM 1005 C C . HIS A 1 127 ? -19.992 -14.490 20.144 1.00 59.06 127 HIS A C 1
ATOM 1007 O O . HIS A 1 127 ? -19.430 -14.089 19.122 1.00 59.06 127 HIS A O 1
ATOM 1013 N N . ASP A 1 128 ? -20.969 -13.808 20.749 1.00 69.19 128 ASP A N 1
ATOM 1014 C CA . ASP A 1 128 ? -21.565 -12.600 20.176 1.00 69.19 128 ASP A CA 1
ATOM 1015 C C . ASP A 1 128 ? -20.729 -11.358 20.470 1.00 69.19 128 ASP A C 1
ATOM 1017 O O . AS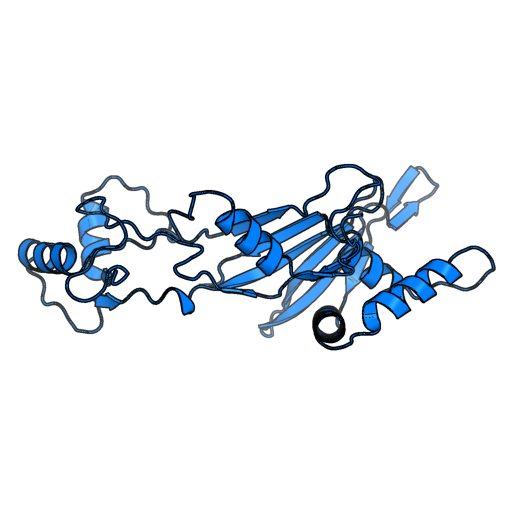P A 1 128 ? -20.603 -10.492 19.612 1.00 69.19 128 ASP A O 1
ATOM 1021 N N . THR A 1 129 ? -20.115 -11.277 21.655 1.00 78.25 129 THR A N 1
ATOM 1022 C CA . THR A 1 129 ? -19.288 -10.131 22.059 1.00 78.25 129 THR A CA 1
ATOM 1023 C C . THR A 1 129 ? -17.824 -10.348 21.706 1.00 78.25 129 THR A C 1
ATOM 1025 O O . THR A 1 129 ? -17.176 -11.262 22.214 1.00 78.25 129 THR A O 1
ATOM 1028 N N . LYS A 1 130 ? -17.263 -9.458 20.889 1.00 84.06 130 LYS A N 1
ATOM 1029 C CA . LYS A 1 130 ? -15.861 -9.504 20.465 1.00 84.06 130 LYS A CA 1
ATOM 1030 C C . LYS A 1 130 ? -15.157 -8.228 20.901 1.00 84.06 130 LYS A C 1
ATOM 1032 O O . LYS A 1 130 ? -15.596 -7.127 20.582 1.00 84.06 130 LYS A O 1
ATOM 1037 N N . LYS A 1 131 ? -14.041 -8.368 21.622 1.00 84.44 131 LYS A N 1
ATOM 1038 C CA . LYS A 1 131 ? -13.118 -7.249 21.844 1.00 84.44 131 LYS A CA 1
ATOM 1039 C C . LYS A 1 131 ? -12.492 -6.870 20.503 1.00 84.44 131 LYS A C 1
ATOM 1041 O O . LYS A 1 131 ? -11.999 -7.745 19.790 1.00 84.44 131 LYS A O 1
ATOM 1046 N N . ILE A 1 132 ? -12.519 -5.586 20.167 1.00 80.31 132 ILE A N 1
ATOM 1047 C CA . ILE A 1 132 ? -11.912 -5.078 18.939 1.00 80.31 132 ILE A CA 1
ATOM 1048 C C . ILE A 1 132 ? -10.401 -5.046 19.151 1.00 80.31 132 ILE A C 1
ATOM 1050 O O . ILE A 1 132 ? -9.884 -4.282 19.964 1.00 80.31 132 ILE A O 1
ATOM 1054 N N . ASP A 1 133 ? -9.701 -5.917 18.435 1.00 78.81 133 ASP A N 1
ATOM 1055 C CA . ASP A 1 133 ? -8.245 -5.984 18.428 1.00 78.81 133 ASP A CA 1
ATOM 1056 C C . ASP A 1 133 ? -7.724 -5.243 17.198 1.00 78.81 133 ASP A C 1
ATOM 1058 O O . ASP A 1 133 ? -7.692 -5.795 16.095 1.00 78.81 133 ASP A O 1
ATOM 1062 N N . MET A 1 134 ? -7.324 -3.982 17.394 1.00 75.00 134 MET A N 1
ATOM 1063 C CA . MET A 1 134 ? -6.854 -3.136 16.297 1.00 75.00 134 MET A CA 1
ATOM 1064 C C . MET A 1 134 ? -5.674 -3.754 15.541 1.00 75.00 134 MET A C 1
ATOM 1066 O O . MET A 1 134 ? -5.631 -3.698 14.316 1.00 75.00 134 MET A O 1
ATOM 1070 N N . ASN A 1 135 ? -4.806 -4.506 16.221 1.00 71.88 135 ASN A N 1
ATOM 1071 C CA . ASN A 1 135 ? -3.647 -5.143 15.593 1.00 71.88 135 ASN A CA 1
ATOM 1072 C C . ASN A 1 135 ? -4.019 -6.220 14.552 1.00 71.88 135 ASN A C 1
ATOM 1074 O O . ASN A 1 135 ? -3.154 -6.680 13.800 1.00 71.88 135 ASN A O 1
ATOM 1078 N N . ARG A 1 136 ? -5.292 -6.633 14.482 1.00 74.19 136 ARG A N 1
ATOM 1079 C CA . ARG A 1 136 ? -5.805 -7.564 13.463 1.00 74.19 136 ARG A CA 1
ATOM 1080 C C . ARG A 1 136 ? -6.290 -6.875 12.195 1.00 74.19 136 ARG A C 1
ATOM 1082 O O . ARG A 1 136 ? -6.452 -7.560 11.186 1.00 74.19 136 ARG A O 1
ATOM 1089 N N . HIS A 1 137 ? -6.504 -5.562 12.212 1.00 82.31 137 HIS A N 1
ATOM 1090 C CA . HIS A 1 137 ? -6.989 -4.836 11.046 1.00 82.31 137 HIS A CA 1
ATOM 1091 C C . HIS A 1 137 ? -5.826 -4.469 10.130 1.00 82.31 137 HIS A C 1
ATOM 1093 O O . HIS A 1 137 ? -4.924 -3.712 10.492 1.00 82.31 137 HIS A O 1
ATOM 1099 N N . LYS A 1 138 ? -5.841 -5.047 8.929 1.00 89.19 138 LYS A N 1
ATOM 1100 C CA . LYS A 1 138 ? -4.789 -4.889 7.929 1.00 89.19 138 LYS A CA 1
ATOM 1101 C C . LYS A 1 138 ? -5.398 -4.436 6.618 1.00 89.19 138 LYS A C 1
ATOM 1103 O O . LYS A 1 138 ? -6.372 -5.023 6.157 1.00 89.19 138 LYS A O 1
ATOM 1108 N N . LEU A 1 139 ? -4.778 -3.444 5.998 1.00 92.88 139 LEU A N 1
ATOM 1109 C CA . LEU A 1 139 ? -5.090 -3.058 4.630 1.00 92.88 139 LEU A CA 1
ATOM 1110 C C . LEU A 1 139 ? -4.022 -3.623 3.701 1.00 92.88 139 LEU A C 1
ATOM 1112 O O . LEU A 1 139 ? -2.831 -3.469 3.968 1.00 92.88 139 LEU A O 1
ATOM 1116 N N . ASN A 1 140 ? -4.436 -4.279 2.623 1.00 94.31 140 ASN A N 1
ATOM 1117 C CA . ASN A 1 140 ? -3.548 -4.913 1.657 1.00 94.31 140 ASN A CA 1
ATOM 1118 C C . ASN A 1 140 ? -3.327 -3.993 0.463 1.00 94.31 140 ASN A C 1
ATOM 1120 O O . ASN A 1 140 ? -4.284 -3.470 -0.105 1.00 94.31 140 ASN A O 1
ATOM 1124 N N . LEU A 1 141 ? -2.071 -3.829 0.056 1.00 96.75 141 LEU A N 1
ATOM 1125 C CA . LEU A 1 141 ? -1.738 -3.131 -1.177 1.00 96.75 141 LEU A CA 1
ATOM 1126 C C . LEU A 1 141 ? -2.318 -3.904 -2.366 1.00 96.75 141 LEU A C 1
ATOM 1128 O O . LEU A 1 141 ? -2.056 -5.104 -2.517 1.00 96.75 141 LEU A O 1
ATOM 1132 N N . PHE A 1 142 ? -3.058 -3.206 -3.225 1.00 95.81 142 PHE A N 1
ATOM 1133 C CA . PHE A 1 142 ? -3.608 -3.788 -4.449 1.00 95.81 142 PHE A CA 1
ATOM 1134 C C . PHE A 1 142 ? -3.277 -2.992 -5.712 1.00 95.81 142 PHE A C 1
ATOM 1136 O O . PHE A 1 142 ? -3.372 -3.542 -6.806 1.00 95.81 142 PHE A O 1
ATOM 1143 N N . ALA A 1 143 ? -2.850 -1.732 -5.603 1.00 97.81 143 ALA A N 1
ATOM 1144 C CA . ALA A 1 143 ? -2.334 -1.000 -6.754 1.00 97.81 143 ALA A CA 1
ATOM 1145 C C . ALA A 1 143 ? -1.312 0.075 -6.368 1.00 97.81 143 ALA A C 1
ATOM 1147 O O . ALA A 1 143 ? -1.360 0.649 -5.280 1.00 97.81 143 ALA A O 1
ATOM 1148 N N . VAL A 1 144 ? -0.416 0.385 -7.303 1.00 98.56 144 VAL A N 1
ATOM 1149 C CA . VAL A 1 144 ? 0.494 1.532 -7.245 1.00 98.56 144 VAL A CA 1
ATOM 1150 C C . VAL A 1 144 ? 0.409 2.280 -8.567 1.00 98.56 144 VAL A C 1
ATOM 1152 O O . VAL A 1 144 ? 0.681 1.717 -9.626 1.00 98.56 144 VAL A O 1
ATOM 1155 N N . LEU A 1 145 ? 0.044 3.558 -8.514 1.00 98.12 145 LEU A N 1
ATOM 1156 C CA . LEU A 1 145 ? 0.122 4.462 -9.654 1.00 98.12 145 LEU A CA 1
ATOM 1157 C C . LEU A 1 145 ? 1.486 5.148 -9.640 1.00 98.12 145 LEU A C 1
ATOM 1159 O O . LEU A 1 145 ? 1.892 5.717 -8.623 1.00 98.12 145 LEU A O 1
ATOM 1163 N N . CYS A 1 146 ? 2.168 5.129 -10.780 1.00 96.62 146 CYS A N 1
ATOM 1164 C CA . CYS A 1 146 ? 3.522 5.642 -10.938 1.00 96.62 146 CYS A CA 1
ATOM 1165 C C . CYS A 1 146 ? 3.570 6.732 -12.012 1.00 96.62 146 CYS A C 1
ATOM 1167 O O . CYS A 1 146 ? 3.002 6.579 -13.094 1.00 96.62 146 CYS A O 1
ATOM 1169 N N . ILE A 1 147 ? 4.309 7.808 -11.744 1.00 92.19 147 ILE A N 1
ATOM 1170 C CA . ILE A 1 147 ? 4.575 8.891 -12.695 1.00 92.19 147 ILE A CA 1
ATOM 1171 C C . ILE A 1 147 ? 6.011 9.401 -12.571 1.00 92.19 147 ILE A C 1
ATOM 1173 O O . ILE A 1 147 ? 6.444 9.892 -11.520 1.00 92.19 147 ILE A O 1
ATOM 1177 N N . GLU A 1 148 ? 6.734 9.334 -13.689 1.00 84.94 148 GLU A N 1
ATOM 1178 C CA . GLU A 1 148 ? 8.064 9.932 -13.804 1.00 84.94 148 GLU A CA 1
ATOM 1179 C C . GLU A 1 148 ? 7.956 11.442 -14.071 1.00 84.94 148 GLU A C 1
ATOM 1181 O O . GLU A 1 148 ? 8.350 12.253 -13.231 1.00 84.94 148 GLU A O 1
ATOM 1186 N N . THR A 1 149 ? 7.369 11.826 -15.212 1.00 82.31 149 THR A N 1
ATOM 1187 C CA . THR A 1 149 ? 7.209 13.226 -15.649 1.00 82.31 149 THR A CA 1
ATOM 1188 C C . THR A 1 149 ? 5.752 13.586 -15.938 1.00 82.31 149 THR A C 1
ATOM 1190 O O . THR A 1 149 ? 5.184 14.452 -15.268 1.00 82.31 149 THR A O 1
ATOM 1193 N N . SER A 1 150 ? 5.158 12.950 -16.946 1.00 84.69 150 SER A N 1
ATOM 1194 C CA . SER A 1 150 ? 3.782 13.167 -17.422 1.00 84.69 150 SER A CA 1
ATOM 1195 C C . SER A 1 150 ? 3.076 11.879 -17.840 1.00 84.69 150 SER A C 1
ATOM 1197 O O . SER A 1 150 ? 1.891 11.911 -18.148 1.00 84.69 150 SER A O 1
ATOM 1199 N N . HIS A 1 151 ? 3.804 10.762 -17.881 1.00 90.25 151 HIS A N 1
ATOM 1200 C CA . HIS A 1 151 ? 3.282 9.470 -18.305 1.00 90.25 151 HIS A CA 1
ATOM 1201 C C . HIS A 1 151 ? 2.975 8.600 -17.092 1.00 90.25 151 HIS A C 1
ATOM 1203 O O . HIS A 1 151 ? 3.891 8.279 -16.324 1.00 90.25 151 HIS A O 1
ATOM 1209 N N . TYR A 1 152 ? 1.703 8.248 -16.925 1.00 95.12 152 TYR A N 1
ATOM 1210 C CA . TYR A 1 152 ? 1.234 7.384 -15.850 1.00 95.12 152 TYR A CA 1
ATOM 1211 C C . TYR A 1 152 ? 1.290 5.920 -16.275 1.00 95.12 152 TYR A C 1
ATOM 1213 O O . TYR A 1 152 ? 0.862 5.566 -17.368 1.00 95.12 152 TYR A O 1
ATOM 1221 N N . VAL A 1 153 ? 1.773 5.077 -15.369 1.00 97.19 153 VAL A N 1
ATOM 1222 C CA . VAL A 1 153 ? 1.708 3.612 -15.473 1.00 97.19 153 VAL A CA 1
ATOM 1223 C C . VAL A 1 153 ? 1.215 3.059 -14.144 1.00 97.19 153 VAL A C 1
ATOM 1225 O O . VAL A 1 153 ? 1.296 3.756 -13.127 1.00 97.19 153 VAL A O 1
ATOM 1228 N N . ALA A 1 154 ? 0.718 1.829 -14.130 1.00 98.25 154 ALA A N 1
ATOM 1229 C CA . ALA A 1 154 ? 0.191 1.219 -12.916 1.00 98.25 154 ALA A CA 1
ATOM 1230 C C . ALA A 1 154 ? 0.766 -0.176 -12.677 1.00 98.25 154 ALA A C 1
ATOM 1232 O O . ALA A 1 154 ? 0.951 -0.951 -13.611 1.00 98.25 154 ALA A O 1
ATOM 1233 N N . PHE A 1 155 ? 0.990 -0.496 -11.408 1.00 98.38 155 PHE A N 1
ATOM 1234 C CA . PHE A 1 155 ? 1.120 -1.864 -10.925 1.00 98.38 155 PHE A CA 1
ATOM 1235 C C . PHE A 1 155 ? -0.191 -2.243 -10.254 1.00 98.38 155 PHE A C 1
ATOM 1237 O O . PHE A 1 155 ? -0.666 -1.500 -9.398 1.00 98.38 155 PHE A O 1
ATOM 1244 N N . VAL A 1 156 ? -0.785 -3.367 -10.638 1.00 97.19 156 VAL A N 1
ATOM 1245 C CA . VAL A 1 156 ? -2.085 -3.809 -10.121 1.00 97.19 156 VAL A CA 1
ATOM 1246 C C . VAL A 1 156 ? -1.991 -5.264 -9.696 1.00 97.19 156 VAL A C 1
ATOM 1248 O O . VAL A 1 156 ? -1.528 -6.117 -10.453 1.00 97.19 156 VAL A O 1
ATOM 1251 N N . LYS A 1 157 ? -2.443 -5.545 -8.480 1.00 94.25 157 LYS A N 1
ATOM 1252 C CA . LYS A 1 157 ? -2.583 -6.887 -7.937 1.00 94.25 157 LYS A CA 1
ATOM 1253 C C . LYS A 1 157 ? -3.867 -7.496 -8.472 1.00 94.25 157 LYS A C 1
ATOM 1255 O O . LYS A 1 157 ? -4.939 -6.904 -8.385 1.00 94.25 157 LYS A O 1
ATOM 1260 N N . PHE A 1 158 ? -3.767 -8.705 -8.992 1.00 85.44 158 PHE A N 1
ATOM 1261 C CA . PHE A 1 158 ? -4.901 -9.493 -9.446 1.00 85.44 158 PHE A CA 1
ATOM 1262 C C . PHE A 1 158 ? -4.883 -10.859 -8.761 1.00 85.44 158 PHE A C 1
ATOM 1264 O O . PHE A 1 158 ? -3.830 -11.416 -8.444 1.00 85.44 158 PHE A O 1
ATOM 1271 N N . LYS A 1 159 ? -6.072 -11.400 -8.504 1.00 80.31 159 LYS A N 1
ATOM 1272 C CA . LYS A 1 159 ? -6.253 -12.705 -7.876 1.00 80.31 159 LYS A CA 1
ATOM 1273 C C . LYS A 1 159 ? -6.600 -13.738 -8.940 1.00 80.31 159 LYS A C 1
ATOM 1275 O O . LYS A 1 159 ? -7.652 -13.653 -9.567 1.00 80.31 159 LYS A O 1
ATOM 1280 N N . GLN A 1 160 ? -5.739 -14.733 -9.120 1.00 71.69 160 GLN A N 1
ATOM 1281 C CA . GLN A 1 160 ? -6.037 -15.864 -9.992 1.00 71.69 160 GLN A CA 1
ATOM 1282 C C . GLN A 1 160 ? -7.093 -16.792 -9.369 1.00 71.69 160 GLN A C 1
ATOM 1284 O O . GLN A 1 160 ? -7.288 -16.830 -8.152 1.00 71.69 160 GLN A O 1
ATOM 1289 N N . GLN A 1 161 ? -7.745 -17.601 -10.212 1.00 68.06 161 GLN A N 1
ATOM 1290 C CA . GLN A 1 161 ? -8.749 -18.591 -9.789 1.00 68.06 161 GLN A CA 1
ATOM 1291 C C . GLN A 1 161 ? -8.215 -19.581 -8.733 1.00 68.06 161 GLN A C 1
ATOM 1293 O O . GLN A 1 161 ? -8.964 -20.020 -7.865 1.00 68.06 161 GLN A O 1
ATOM 1298 N N . ASN A 1 162 ? -6.911 -19.869 -8.747 1.00 67.75 162 ASN A N 1
ATOM 1299 C CA . ASN A 1 162 ? -6.214 -20.736 -7.788 1.00 67.75 162 ASN A CA 1
ATOM 1300 C C . ASN A 1 162 ? -5.841 -20.040 -6.457 1.00 67.75 162 ASN A C 1
ATOM 1302 O O . ASN A 1 162 ? -5.020 -20.566 -5.712 1.00 67.75 162 ASN A O 1
ATOM 1306 N N . GLN A 1 163 ? -6.400 -18.858 -6.167 1.00 65.56 163 GLN A N 1
ATOM 1307 C CA . GLN A 1 163 ? -6.106 -18.041 -4.979 1.00 65.56 163 GLN A CA 1
ATOM 1308 C C . GLN A 1 163 ? -4.666 -17.501 -4.893 1.00 65.56 163 GLN A C 1
ATOM 1310 O O . GLN A 1 163 ? -4.318 -16.877 -3.892 1.00 65.56 163 GLN A O 1
ATOM 1315 N N . ARG A 1 164 ? -3.830 -17.670 -5.927 1.00 74.19 164 ARG A N 1
ATOM 1316 C CA . ARG A 1 164 ? -2.519 -17.016 -5.989 1.00 74.19 164 ARG A CA 1
ATOM 1317 C C . ARG A 1 164 ? -2.694 -15.568 -6.441 1.00 74.19 164 ARG A C 1
ATOM 1319 O O . ARG A 1 164 ? -3.382 -15.286 -7.424 1.00 74.19 164 ARG A O 1
ATOM 1326 N N . HIS A 1 165 ? -2.072 -14.647 -5.716 1.00 80.94 165 HIS A N 1
ATOM 1327 C CA . HIS A 1 165 ? -1.984 -13.258 -6.146 1.00 80.94 165 HIS A CA 1
ATOM 1328 C C . HIS A 1 165 ? -0.825 -13.099 -7.132 1.00 80.94 165 HIS A C 1
ATOM 1330 O O . HIS A 1 165 ? 0.265 -13.619 -6.899 1.00 80.94 165 HIS A O 1
ATOM 1336 N N . GLU A 1 166 ? -1.072 -12.388 -8.226 1.00 88.56 166 GLU A N 1
ATOM 1337 C CA . GLU A 1 166 ? -0.057 -11.971 -9.192 1.00 88.56 166 GLU A CA 1
ATOM 1338 C C . GLU A 1 166 ? -0.134 -10.458 -9.390 1.00 88.56 166 GLU A C 1
ATOM 1340 O O . GLU A 1 166 ? -1.180 -9.840 -9.181 1.00 88.56 166 GLU A O 1
ATOM 1345 N N . TRP A 1 167 ? 0.977 -9.869 -9.818 1.00 95.62 167 TRP A N 1
ATOM 1346 C CA . TRP A 1 167 ? 1.057 -8.456 -10.155 1.00 95.62 167 TRP A CA 1
ATOM 1347 C C . TRP A 1 167 ? 1.121 -8.269 -11.664 1.00 95.62 167 TRP A C 1
ATOM 1349 O O . TRP A 1 167 ? 1.765 -9.041 -12.373 1.00 95.62 167 TRP A O 1
ATOM 1359 N N . MET A 1 168 ? 0.454 -7.227 -12.143 1.00 95.69 168 MET A N 1
ATOM 1360 C CA . MET A 1 168 ? 0.453 -6.795 -13.534 1.00 95.69 168 MET A CA 1
ATOM 1361 C C . MET A 1 168 ? 1.007 -5.379 -13.624 1.00 95.69 168 MET A C 1
ATOM 1363 O O . MET A 1 168 ? 0.688 -4.530 -12.793 1.00 95.69 168 MET A O 1
ATOM 1367 N N . PHE A 1 169 ? 1.798 -5.119 -14.654 1.00 96.81 169 PHE A N 1
ATOM 1368 C CA . PHE A 1 169 ? 2.188 -3.791 -15.089 1.00 96.81 169 PHE A CA 1
ATOM 1369 C C . PHE A 1 169 ? 1.268 -3.349 -16.224 1.00 96.81 169 PHE A C 1
ATOM 1371 O O . PHE A 1 169 ? 1.007 -4.121 -17.146 1.00 96.81 169 PHE A O 1
ATOM 1378 N N . PHE A 1 170 ? 0.793 -2.111 -16.162 1.00 96.56 170 PHE A N 1
ATOM 1379 C CA . PHE A 1 170 ? -0.059 -1.507 -17.176 1.00 96.56 170 PHE A CA 1
ATOM 1380 C C . PHE A 1 170 ? 0.529 -0.188 -17.674 1.00 96.56 170 PHE A C 1
ATOM 1382 O O . PHE A 1 170 ? 0.772 0.732 -16.885 1.00 96.56 170 PHE A O 1
ATOM 1389 N N . ASP A 1 171 ? 0.675 -0.085 -18.993 1.00 95.56 171 ASP A N 1
ATOM 1390 C CA . ASP A 1 171 ? 1.045 1.134 -19.708 1.00 95.56 171 ASP A CA 1
ATOM 1391 C C . ASP A 1 171 ? 0.048 1.380 -20.851 1.00 95.56 171 ASP A C 1
ATOM 1393 O O . ASP A 1 171 ? -0.068 0.579 -21.776 1.00 95.56 171 ASP A O 1
ATOM 1397 N N . SER A 1 172 ? -0.684 2.495 -20.799 1.00 92.94 172 SER A N 1
ATOM 1398 C CA . SER A 1 172 ? -1.702 2.841 -21.800 1.00 92.94 172 SER A CA 1
ATOM 1399 C C . SER A 1 172 ? -1.134 3.342 -23.134 1.00 92.94 172 SER A C 1
ATOM 1401 O O . SER A 1 172 ? -1.872 3.425 -24.117 1.00 92.94 172 SER A O 1
ATOM 1403 N N . MET A 1 173 ? 0.151 3.700 -23.175 1.00 89.94 173 MET A N 1
ATOM 1404 C CA . MET A 1 173 ? 0.842 4.279 -24.331 1.00 89.94 173 MET A CA 1
ATOM 1405 C C . MET A 1 173 ? 2.173 3.564 -24.601 1.00 89.94 173 MET A C 1
ATOM 1407 O O . MET A 1 173 ? 3.147 4.203 -24.998 1.00 89.94 173 MET A O 1
ATOM 1411 N N . SER A 1 174 ? 2.210 2.245 -24.388 1.00 88.81 174 SER A N 1
ATOM 1412 C CA . SER A 1 174 ? 3.430 1.443 -24.516 1.00 88.81 174 SER A CA 1
ATOM 1413 C C . SER A 1 174 ? 3.985 1.396 -25.940 1.00 88.81 174 SER A C 1
ATOM 1415 O O . SER A 1 174 ? 5.194 1.256 -26.105 1.00 88.81 174 SER A O 1
ATOM 1417 N N . ASP A 1 175 ? 3.123 1.470 -26.957 1.00 88.56 175 ASP A N 1
ATOM 1418 C CA . ASP A 1 175 ? 3.523 1.498 -28.368 1.00 88.56 175 ASP A CA 1
ATOM 1419 C C . ASP A 1 175 ? 2.501 2.275 -29.224 1.00 88.56 175 ASP A C 1
ATOM 1421 O O . ASP A 1 175 ? 1.467 2.733 -28.719 1.00 88.56 175 ASP A O 1
ATOM 1425 N N . ARG A 1 176 ? 2.777 2.465 -30.520 1.00 87.44 176 ARG A N 1
ATOM 1426 C CA . ARG A 1 176 ? 1.902 3.165 -31.467 1.00 87.44 176 ARG A CA 1
ATOM 1427 C C . ARG A 1 176 ? 1.775 2.460 -32.813 1.00 87.44 176 ARG A C 1
ATOM 1429 O O . ARG A 1 176 ? 2.761 2.166 -33.479 1.00 87.44 176 ARG A O 1
ATOM 1436 N N . ILE A 1 177 ? 0.539 2.343 -33.298 1.00 88.00 177 ILE A N 1
ATOM 1437 C CA . ILE A 1 177 ? 0.255 1.966 -34.688 1.00 88.00 177 ILE A CA 1
ATOM 1438 C C . ILE A 1 177 ? 0.323 3.227 -35.550 1.00 88.00 177 ILE A C 1
ATOM 1440 O O . ILE A 1 177 ? -0.454 4.162 -35.343 1.00 88.00 177 ILE A 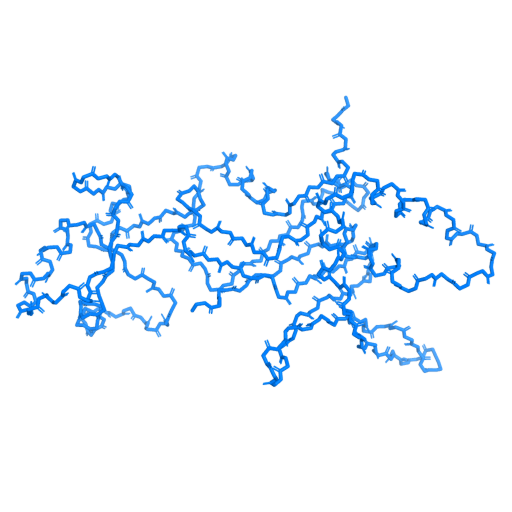O 1
ATOM 1444 N N . HIS A 1 178 ? 1.252 3.249 -36.510 1.00 84.31 178 HIS A N 1
ATOM 1445 C CA . HIS A 1 178 ? 1.431 4.339 -37.481 1.00 84.31 178 HIS A CA 1
ATOM 1446 C C . HIS A 1 178 ? 1.525 5.745 -36.853 1.00 84.31 178 HIS A C 1
ATOM 1448 O O . HIS A 1 178 ? 1.131 6.723 -37.472 1.00 84.31 178 HIS A O 1
ATOM 1454 N N . ASN A 1 179 ? 2.040 5.864 -35.622 1.00 80.31 179 ASN A N 1
ATOM 1455 C CA . ASN A 1 179 ? 2.096 7.108 -34.835 1.00 80.31 179 ASN A CA 1
ATOM 1456 C C . ASN A 1 179 ? 0.746 7.780 -34.507 1.00 80.31 179 ASN A C 1
ATOM 1458 O O . ASN A 1 179 ? 0.751 8.850 -33.896 1.00 80.31 179 ASN A O 1
ATOM 1462 N N . GLU A 1 180 ? -0.388 7.153 -34.824 1.00 83.62 180 GLU A N 1
ATOM 1463 C CA . GLU A 1 180 ? -1.726 7.744 -34.676 1.00 83.62 180 GLU A CA 1
ATOM 1464 C C . GLU A 1 180 ? -2.530 7.143 -33.519 1.00 83.62 180 GLU A C 1
ATOM 1466 O O . GLU A 1 180 ? -3.299 7.848 -32.865 1.00 83.62 180 GLU A O 1
ATOM 1471 N N . LYS A 1 181 ? -2.361 5.843 -33.244 1.00 88.62 181 LYS A N 1
ATOM 1472 C CA . LYS A 1 181 ? -3.127 5.123 -32.214 1.00 88.62 181 LYS A CA 1
ATOM 1473 C C . LYS A 1 181 ? -2.199 4.485 -31.194 1.00 88.62 181 LYS A C 1
ATOM 1475 O O . LYS A 1 181 ? -1.282 3.766 -31.578 1.00 88.62 181 LYS A O 1
ATOM 1480 N N . ASN A 1 182 ? -2.461 4.721 -29.909 1.00 91.38 182 ASN A N 1
ATOM 1481 C CA . ASN A 1 182 ? -1.719 4.091 -28.818 1.00 91.38 182 ASN A CA 1
ATOM 1482 C C . ASN A 1 182 ? -2.115 2.614 -28.675 1.00 91.38 182 ASN A C 1
ATOM 1484 O O . ASN A 1 182 ? -3.297 2.274 -28.766 1.00 91.38 182 ASN A O 1
ATOM 1488 N N . ILE A 1 183 ? -1.128 1.762 -28.412 1.00 91.94 183 ILE A N 1
ATOM 1489 C CA . ILE A 1 183 ? -1.299 0.353 -28.065 1.00 91.94 183 ILE A CA 1
ATOM 1490 C C . ILE A 1 183 ? -0.999 0.206 -26.568 1.00 91.94 183 ILE A C 1
ATOM 1492 O O . ILE A 1 183 ? 0.116 0.529 -26.142 1.00 91.94 183 ILE A O 1
ATOM 1496 N N . PRO A 1 184 ? -1.964 -0.259 -25.757 1.00 94.25 184 PRO A N 1
ATOM 1497 C CA . PRO A 1 184 ? -1.715 -0.532 -24.353 1.00 94.25 184 PRO A CA 1
ATOM 1498 C C . PRO A 1 184 ? -0.926 -1.835 -24.174 1.00 94.25 184 PRO A C 1
ATOM 1500 O O . PRO A 1 184 ? -1.123 -2.800 -24.914 1.00 94.25 184 PRO A O 1
ATOM 1503 N N . LEU A 1 185 ? -0.094 -1.882 -23.138 1.00 93.19 185 LEU A N 1
ATOM 1504 C CA . LEU A 1 185 ? 0.580 -3.083 -22.657 1.00 93.19 185 LEU A CA 1
ATOM 1505 C C . LEU A 1 185 ? 0.025 -3.466 -21.286 1.00 93.19 185 LEU A C 1
ATOM 1507 O O . LEU A 1 185 ? -0.070 -2.630 -20.387 1.00 93.19 185 LEU A O 1
ATOM 1511 N N . VAL A 1 186 ? -0.294 -4.749 -21.131 1.00 94.31 186 VAL A N 1
ATOM 1512 C CA . VAL A 1 186 ? -0.506 -5.396 -19.835 1.00 94.31 186 VAL A CA 1
ATOM 1513 C C . VAL A 1 186 ? 0.469 -6.557 -19.766 1.00 94.31 186 VAL A C 1
ATOM 1515 O O . VAL A 1 186 ? 0.397 -7.452 -20.606 1.00 94.31 186 VAL A O 1
ATOM 1518 N N . ASP A 1 187 ? 1.368 -6.548 -18.787 1.00 93.56 187 ASP A N 1
ATOM 1519 C CA . ASP A 1 187 ? 2.363 -7.609 -18.637 1.00 93.56 187 ASP A CA 1
ATOM 1520 C C . ASP A 1 187 ? 2.505 -8.081 -17.190 1.00 93.56 187 ASP A C 1
ATOM 1522 O O . ASP A 1 187 ? 2.308 -7.316 -16.245 1.00 93.56 187 ASP A O 1
ATOM 1526 N N . ARG A 1 188 ? 2.840 -9.358 -17.005 1.00 93.31 188 ARG A N 1
ATOM 1527 C CA . ARG A 1 188 ? 2.989 -9.961 -15.678 1.00 93.31 188 ARG A CA 1
ATOM 1528 C C . ARG A 1 188 ? 4.267 -9.479 -15.002 1.00 93.31 188 ARG A C 1
ATOM 1530 O O . ARG A 1 188 ? 5.310 -9.308 -15.625 1.00 93.31 188 ARG A O 1
ATOM 1537 N N . VAL A 1 189 ? 4.191 -9.333 -13.685 1.00 94.62 189 VAL A N 1
ATOM 1538 C CA . VAL A 1 189 ? 5.306 -8.962 -12.812 1.00 94.62 189 VAL A CA 1
ATOM 1539 C C . VAL A 1 189 ? 5.403 -9.987 -11.676 1.00 94.62 189 VAL A C 1
ATOM 1541 O O . VAL A 1 189 ? 5.058 -9.691 -10.533 1.00 94.62 189 VAL A O 1
ATOM 1544 N N . PRO A 1 190 ? 5.835 -11.229 -11.964 1.00 91.69 190 PRO A N 1
ATOM 1545 C CA . PRO A 1 190 ? 5.877 -12.295 -10.959 1.00 91.69 190 PRO A CA 1
ATOM 1546 C C . PRO A 1 190 ? 6.858 -11.994 -9.818 1.00 91.69 190 PRO A C 1
ATOM 1548 O O . PRO A 1 190 ? 6.696 -12.505 -8.714 1.00 91.69 190 PRO A O 1
ATOM 1551 N N . ASP A 1 191 ? 7.849 -11.144 -10.086 1.00 93.56 191 ASP A N 1
ATOM 1552 C CA . ASP A 1 191 ? 8.902 -10.782 -9.146 1.00 93.56 191 ASP A CA 1
ATOM 1553 C C . ASP A 1 191 ? 8.549 -9.576 -8.266 1.00 93.56 191 ASP A C 1
ATOM 1555 O O . ASP A 1 191 ? 9.372 -9.185 -7.445 1.00 93.56 191 ASP A O 1
ATOM 1559 N N . PHE A 1 192 ? 7.351 -8.986 -8.403 1.00 95.38 192 PHE A N 1
ATOM 1560 C CA . PHE A 1 192 ? 6.968 -7.775 -7.665 1.00 95.38 192 PHE A CA 1
ATOM 1561 C C . PHE A 1 192 ? 7.191 -7.932 -6.162 1.00 95.38 192 PHE A C 1
ATOM 1563 O O . PHE A 1 192 ? 7.833 -7.088 -5.546 1.00 95.38 192 PHE A O 1
ATOM 1570 N N . ASP A 1 193 ? 6.701 -9.029 -5.577 1.00 93.75 193 ASP A N 1
ATOM 1571 C CA . ASP A 1 193 ? 6.883 -9.280 -4.153 1.00 93.75 193 ASP A CA 1
ATOM 1572 C C . ASP A 1 193 ? 8.367 -9.441 -3.814 1.00 93.75 193 ASP A C 1
ATOM 1574 O O . ASP A 1 193 ? 8.825 -8.792 -2.882 1.00 93.75 193 ASP A O 1
ATOM 1578 N N . ARG A 1 194 ? 9.145 -10.195 -4.600 1.00 95.12 194 ARG A N 1
ATOM 1579 C CA . ARG A 1 194 ? 10.593 -10.316 -4.369 1.00 95.12 194 ARG A CA 1
ATOM 1580 C C . ARG A 1 194 ? 11.280 -8.949 -4.380 1.00 95.12 194 ARG A C 1
ATOM 1582 O O . ARG A 1 194 ? 12.107 -8.688 -3.522 1.00 95.12 194 ARG A O 1
ATOM 1589 N N . TRP A 1 195 ? 10.893 -8.050 -5.286 1.00 96.31 195 TRP A N 1
ATOM 1590 C CA . TRP A 1 195 ? 11.458 -6.700 -5.334 1.00 96.31 195 TRP A CA 1
ATOM 1591 C C . TRP A 1 195 ? 11.191 -5.903 -4.056 1.00 96.31 195 TRP A C 1
ATOM 1593 O O . TRP A 1 195 ? 12.044 -5.113 -3.664 1.00 96.31 195 TRP A O 1
ATOM 1603 N N . ILE A 1 196 ? 10.026 -6.074 -3.421 1.00 96.44 196 ILE A N 1
ATOM 1604 C CA . ILE A 1 196 ? 9.745 -5.439 -2.124 1.00 96.44 196 ILE A CA 1
ATOM 1605 C C . ILE A 1 196 ? 10.662 -6.014 -1.043 1.00 96.44 196 ILE A C 1
ATOM 1607 O O . ILE A 1 196 ? 11.243 -5.240 -0.290 1.00 96.44 196 ILE A O 1
ATOM 1611 N N . ASP A 1 197 ? 10.841 -7.339 -0.999 1.00 95.81 197 ASP A N 1
ATOM 1612 C CA . ASP A 1 197 ? 11.752 -7.972 -0.033 1.00 95.81 197 ASP A CA 1
ATOM 1613 C C . ASP A 1 197 ? 13.191 -7.486 -0.220 1.00 95.81 197 ASP A C 1
ATOM 1615 O O . ASP A 1 197 ? 13.840 -7.098 0.750 1.00 95.81 197 ASP A O 1
ATOM 1619 N N . ASP A 1 198 ? 13.665 -7.444 -1.467 1.00 95.62 198 ASP A N 1
ATOM 1620 C CA . ASP A 1 198 ? 14.994 -6.941 -1.812 1.00 95.62 198 ASP A CA 1
ATOM 1621 C C . ASP A 1 198 ? 15.145 -5.475 -1.367 1.00 95.62 198 ASP A C 1
ATOM 1623 O O . ASP A 1 198 ? 16.139 -5.108 -0.745 1.00 95.62 198 ASP A O 1
ATOM 1627 N N . ALA A 1 199 ? 14.132 -4.637 -1.605 1.00 94.81 199 ALA A N 1
ATOM 1628 C CA . ALA A 1 199 ? 14.138 -3.232 -1.201 1.00 94.81 199 ALA A CA 1
ATOM 1629 C C . ALA A 1 199 ? 14.149 -3.021 0.325 1.00 94.81 199 ALA A C 1
ATOM 1631 O O . ALA A 1 199 ? 14.692 -2.019 0.798 1.00 94.81 199 ALA A O 1
ATOM 1632 N N . GLU A 1 200 ? 13.539 -3.929 1.089 1.00 92.19 200 GLU A N 1
ATOM 1633 C CA . GLU A 1 200 ? 13.482 -3.880 2.555 1.00 92.19 200 GLU A CA 1
ATOM 1634 C C . GLU A 1 200 ? 14.743 -4.460 3.216 1.00 92.19 200 GLU A C 1
ATOM 1636 O O . GLU A 1 200 ? 15.130 -4.013 4.298 1.00 92.19 200 GLU A O 1
ATOM 1641 N N . GLN A 1 201 ? 15.391 -5.444 2.586 1.00 92.62 201 GLN A N 1
ATOM 1642 C CA . GLN A 1 201 ? 16.469 -6.235 3.196 1.00 92.62 201 GLN A CA 1
ATOM 1643 C C . GLN A 1 201 ? 17.862 -5.889 2.659 1.00 92.62 201 GLN A C 1
ATOM 1645 O O . GLN A 1 201 ? 18.842 -5.932 3.410 1.00 92.62 201 GLN A O 1
ATOM 1650 N N . ASP A 1 202 ? 17.981 -5.539 1.378 1.00 90.38 202 ASP A N 1
ATOM 1651 C CA . ASP A 1 202 ? 19.263 -5.239 0.749 1.00 90.38 202 ASP A CA 1
ATOM 1652 C C . ASP A 1 202 ? 19.586 -3.739 0.803 1.00 90.38 202 ASP A C 1
ATOM 1654 O O . ASP A 1 202 ? 19.059 -2.898 0.071 1.00 90.38 202 ASP A O 1
ATOM 1658 N N . LYS A 1 203 ? 20.567 -3.405 1.647 1.00 86.81 203 LYS A N 1
ATOM 1659 C CA . LYS A 1 203 ? 21.109 -2.047 1.805 1.00 86.81 203 LYS A CA 1
ATOM 1660 C C . LYS A 1 203 ? 21.686 -1.436 0.518 1.00 86.81 203 LYS A C 1
ATOM 1662 O O . LYS A 1 203 ? 21.859 -0.214 0.464 1.00 86.81 203 LYS A O 1
ATOM 1667 N N . TYR A 1 204 ? 22.043 -2.248 -0.477 1.00 89.38 204 TYR A N 1
ATOM 1668 C CA . TYR A 1 204 ? 22.627 -1.797 -1.742 1.00 89.38 204 TYR A CA 1
ATOM 1669 C C . TYR A 1 204 ? 21.613 -1.724 -2.885 1.00 89.38 204 TYR A C 1
ATOM 1671 O O . TYR A 1 204 ? 21.901 -1.058 -3.879 1.00 89.38 204 TYR A O 1
ATOM 1679 N N . PHE A 1 205 ? 20.405 -2.268 -2.710 1.00 92.25 205 PHE A N 1
ATOM 1680 C CA . PHE A 1 205 ? 19.370 -2.356 -3.742 1.00 92.25 205 PHE A CA 1
ATOM 1681 C C . PHE A 1 205 ? 19.148 -1.036 -4.500 1.00 92.25 205 PHE A C 1
ATOM 1683 O O . PHE A 1 205 ? 19.275 -0.953 -5.722 1.00 92.25 205 PHE A O 1
ATOM 1690 N N . PHE A 1 206 ? 18.896 0.055 -3.771 1.00 92.44 206 PHE A N 1
ATOM 1691 C CA . PHE A 1 206 ? 18.659 1.369 -4.381 1.00 92.44 206 PHE A CA 1
ATOM 1692 C C . PHE A 1 206 ? 19.908 2.002 -5.004 1.00 92.44 206 PHE A C 1
ATOM 1694 O O . PHE A 1 206 ? 19.793 2.813 -5.926 1.00 92.44 206 PHE A O 1
ATOM 1701 N N . GLN A 1 207 ? 21.098 1.642 -4.521 1.00 90.50 207 GLN A N 1
ATOM 1702 C CA . GLN A 1 207 ? 22.363 2.101 -5.099 1.00 90.50 207 GLN A CA 1
ATOM 1703 C C . GLN A 1 207 ? 22.619 1.404 -6.435 1.00 90.50 207 GLN A C 1
ATOM 1705 O O . GLN A 1 207 ? 23.079 2.040 -7.384 1.00 90.50 207 GLN A O 1
ATOM 1710 N N . ASP A 1 208 ? 22.268 0.126 -6.537 1.00 89.25 208 ASP A N 1
ATOM 1711 C CA . ASP A 1 208 ? 22.363 -0.631 -7.780 1.00 89.25 208 ASP A CA 1
ATOM 1712 C C . ASP A 1 208 ? 21.328 -0.159 -8.804 1.00 89.25 208 ASP A C 1
ATOM 1714 O O . ASP A 1 208 ? 21.687 0.081 -9.958 1.00 89.25 208 ASP A O 1
ATOM 1718 N N . LEU A 1 209 ? 20.096 0.144 -8.383 1.00 88.44 209 LEU A N 1
ATOM 1719 C CA . LEU A 1 209 ? 19.114 0.812 -9.249 1.00 88.44 209 LEU A CA 1
ATOM 1720 C C . LEU A 1 209 ? 19.604 2.179 -9.750 1.00 88.44 209 LEU A C 1
ATOM 1722 O O . LEU A 1 209 ? 19.399 2.531 -10.916 1.00 88.44 209 LEU A O 1
ATOM 1726 N N . ASP A 1 210 ? 20.294 2.950 -8.906 1.00 88.62 210 ASP A N 1
ATOM 1727 C CA . ASP A 1 210 ? 20.918 4.209 -9.316 1.00 88.62 210 ASP A CA 1
ATOM 1728 C C . ASP A 1 210 ? 22.026 4.003 -10.359 1.00 88.62 210 ASP A C 1
ATOM 1730 O O . ASP A 1 210 ? 22.100 4.769 -11.328 1.00 88.62 210 ASP A O 1
ATOM 1734 N N . ARG A 1 211 ? 22.862 2.969 -10.196 1.00 86.88 211 ARG A N 1
ATOM 1735 C CA . ARG A 1 211 ? 23.913 2.601 -11.161 1.00 86.88 211 ARG A CA 1
ATOM 1736 C C . ARG A 1 211 ? 23.305 2.202 -12.499 1.00 86.88 211 ARG A C 1
ATOM 1738 O O . ARG A 1 211 ? 23.681 2.782 -13.518 1.00 86.88 211 ARG A O 1
ATOM 1745 N N . ILE A 1 212 ? 22.320 1.307 -12.485 1.00 83.19 212 ILE A N 1
ATOM 1746 C CA . ILE A 1 212 ? 21.595 0.848 -13.676 1.00 83.19 212 ILE A CA 1
ATOM 1747 C C . ILE A 1 212 ? 20.987 2.048 -14.414 1.00 83.19 212 ILE A C 1
ATOM 1749 O O . ILE A 1 212 ? 21.221 2.236 -15.607 1.00 83.19 212 ILE A O 1
ATOM 1753 N N . ARG A 1 213 ? 20.316 2.961 -13.700 1.00 82.44 213 ARG A N 1
ATOM 1754 C CA . ARG A 1 213 ? 19.776 4.194 -14.295 1.00 82.44 213 ARG A CA 1
ATOM 1755 C C . ARG A 1 213 ? 20.854 5.091 -14.903 1.00 82.44 213 ARG A C 1
ATOM 1757 O O . ARG A 1 213 ? 20.613 5.712 -15.935 1.00 82.44 213 ARG A O 1
ATOM 1764 N N . SER A 1 214 ? 22.017 5.210 -14.263 1.00 80.06 214 SER A N 1
ATOM 1765 C CA . SER A 1 214 ? 23.106 6.053 -14.773 1.00 80.06 214 SER A CA 1
ATOM 1766 C C . SER A 1 214 ? 23.731 5.503 -16.059 1.00 80.06 214 SER A C 1
ATOM 1768 O O . SER A 1 214 ? 24.154 6.281 -16.909 1.00 80.06 214 SER A O 1
ATOM 1770 N N . GLN A 1 215 ? 23.710 4.180 -16.234 1.00 73.00 215 GLN A N 1
ATOM 1771 C CA . GLN A 1 215 ? 24.188 3.484 -17.431 1.00 73.00 215 GLN A CA 1
ATOM 1772 C C . GLN A 1 215 ? 23.172 3.528 -18.593 1.00 73.00 215 GLN A C 1
ATOM 1774 O O . GLN A 1 215 ? 23.525 3.247 -19.734 1.00 73.00 215 GLN A O 1
ATOM 1779 N N . ALA A 1 216 ? 21.927 3.946 -18.338 1.00 63.84 216 ALA A N 1
ATOM 1780 C CA . ALA A 1 216 ? 20.808 3.933 -19.288 1.00 63.84 216 ALA A CA 1
ATOM 1781 C C . ALA A 1 216 ? 20.856 4.977 -20.433 1.00 63.84 216 ALA A C 1
ATOM 1783 O O . ALA A 1 216 ? 19.871 5.134 -21.155 1.00 63.84 216 ALA A O 1
ATOM 1784 N N . ARG A 1 217 ? 21.939 5.746 -20.616 1.00 57.53 217 ARG A N 1
ATOM 1785 C CA . ARG A 1 217 ? 22.071 6.748 -21.701 1.00 57.53 217 ARG A CA 1
ATOM 1786 C C . ARG A 1 217 ? 23.459 6.692 -22.358 1.00 57.53 217 ARG A C 1
ATOM 1788 O O . ARG A 1 217 ? 24.439 6.730 -21.624 1.00 57.53 217 ARG A O 1
ATOM 1795 N N . PRO A 1 218 ? 23.582 6.860 -23.691 1.00 50.25 218 PRO A N 1
ATOM 1796 C CA . PRO A 1 218 ? 22.872 6.186 -24.769 1.00 50.25 218 PRO A CA 1
ATOM 1797 C C . PRO A 1 218 ? 23.881 5.442 -25.671 1.00 50.25 218 PRO A C 1
ATOM 1799 O O . PRO A 1 218 ? 24.571 6.056 -26.481 1.00 50.25 218 PRO A O 1
ATOM 1802 N N . SER A 1 219 ? 23.936 4.116 -25.591 1.00 41.47 219 SER A N 1
ATOM 1803 C CA . SER A 1 219 ? 24.550 3.309 -26.651 1.00 41.47 219 SER A CA 1
ATOM 1804 C C . SER A 1 219 ? 24.009 1.882 -26.624 1.00 41.47 219 SER A C 1
ATOM 1806 O O . SER A 1 219 ? 24.516 0.994 -25.950 1.00 41.47 219 SER A O 1
ATOM 1808 N N . SER A 1 220 ? 22.976 1.656 -27.439 1.00 48.22 220 SER A N 1
ATOM 1809 C CA . SER A 1 220 ? 22.627 0.367 -28.066 1.00 48.22 220 SER A CA 1
ATOM 1810 C C . SER A 1 220 ? 22.274 -0.856 -27.205 1.00 48.22 220 SER A C 1
ATOM 1812 O O . SER A 1 220 ? 21.826 -1.849 -27.775 1.00 48.22 220 SER A O 1
ATOM 1814 N N . GLN A 1 221 ? 22.403 -0.836 -25.878 1.00 49.75 221 GLN A N 1
ATOM 1815 C CA . GLN A 1 221 ? 21.949 -1.960 -25.057 1.00 49.75 221 GLN A CA 1
ATOM 1816 C C . GLN A 1 221 ? 20.458 -1.834 -24.745 1.00 49.75 221 GLN A C 1
ATOM 1818 O O . GLN A 1 221 ? 20.014 -0.847 -24.158 1.00 49.75 221 GLN A O 1
ATOM 1823 N N . LYS A 1 222 ? 19.687 -2.852 -25.156 1.00 51.62 222 LYS A N 1
ATOM 1824 C CA . LYS A 1 222 ? 18.327 -3.085 -24.661 1.00 51.62 222 LYS A CA 1
ATOM 1825 C C . LYS A 1 222 ? 18.400 -3.097 -23.137 1.00 51.62 222 LYS A C 1
ATOM 1827 O O . LYS A 1 222 ? 19.049 -3.963 -22.558 1.00 51.62 222 LYS A O 1
ATOM 1832 N N . PHE A 1 223 ? 17.807 -2.085 -22.525 1.00 60.06 223 PHE A N 1
ATOM 1833 C CA . PHE A 1 223 ? 17.746 -1.969 -21.082 1.00 60.06 223 PHE A CA 1
ATOM 1834 C C . PHE A 1 223 ? 16.863 -3.090 -20.525 1.00 60.06 223 PHE A C 1
ATOM 1836 O O . PHE A 1 223 ? 15.878 -3.461 -21.162 1.00 60.06 223 PHE A O 1
ATOM 1843 N N . ASP A 1 224 ? 17.215 -3.631 -19.361 1.00 76.88 224 ASP A N 1
ATOM 1844 C CA . ASP A 1 224 ? 16.411 -4.667 -18.717 1.00 76.88 224 ASP A CA 1
ATOM 1845 C C . ASP A 1 224 ? 15.032 -4.108 -18.324 1.00 76.88 224 ASP A C 1
ATOM 1847 O O . ASP A 1 224 ? 14.921 -3.157 -17.542 1.00 76.88 224 ASP A O 1
ATOM 1851 N N . GLU A 1 225 ? 13.966 -4.687 -18.879 1.00 81.12 225 GLU A N 1
ATOM 1852 C CA . GLU A 1 225 ? 12.592 -4.252 -18.620 1.00 81.12 225 GLU A CA 1
ATOM 1853 C C . GLU A 1 225 ? 12.230 -4.344 -17.135 1.00 81.12 225 GLU A C 1
ATOM 1855 O O . GLU A 1 225 ? 11.493 -3.493 -16.628 1.00 81.12 225 GLU A O 1
ATOM 1860 N N . ASN A 1 226 ? 12.785 -5.322 -16.413 1.00 86.75 226 ASN A N 1
ATOM 1861 C CA . ASN A 1 226 ? 12.558 -5.461 -14.979 1.00 86.75 226 ASN A CA 1
ATOM 1862 C C . ASN A 1 226 ? 13.193 -4.312 -14.198 1.00 86.75 226 ASN A C 1
ATOM 1864 O O . ASN A 1 226 ? 12.514 -3.700 -13.373 1.00 86.75 226 ASN A O 1
ATOM 1868 N N . ALA A 1 227 ? 14.434 -3.938 -14.514 1.00 86.62 227 ALA A N 1
ATOM 1869 C CA . ALA A 1 227 ? 15.075 -2.770 -13.914 1.00 86.62 227 ALA A CA 1
ATOM 1870 C C . ALA A 1 227 ? 14.283 -1.472 -14.171 1.00 86.62 227 ALA A C 1
ATOM 1872 O O . ALA A 1 227 ? 14.147 -0.638 -13.270 1.00 86.62 227 ALA A O 1
ATOM 1873 N N . MET A 1 228 ? 13.691 -1.300 -15.364 1.00 88.38 228 MET A N 1
ATOM 1874 C CA . MET A 1 228 ? 12.787 -0.165 -15.617 1.00 88.38 228 MET A CA 1
ATOM 1875 C C . MET A 1 228 ? 11.548 -0.220 -14.737 1.00 88.38 228 MET A C 1
ATOM 1877 O O . MET A 1 228 ? 11.192 0.788 -14.129 1.00 88.38 228 MET A O 1
ATOM 1881 N N . ARG A 1 229 ? 10.885 -1.373 -14.641 1.00 94.00 229 ARG A N 1
ATOM 1882 C CA . ARG A 1 229 ? 9.682 -1.532 -13.811 1.00 94.00 229 ARG A CA 1
ATOM 1883 C C . ARG A 1 229 ? 9.992 -1.290 -12.331 1.00 94.00 229 ARG A C 1
ATOM 1885 O O . ARG A 1 229 ? 9.228 -0.587 -11.677 1.00 94.00 229 ARG A O 1
ATOM 1892 N N . GLN A 1 230 ? 11.136 -1.746 -11.824 1.00 95.38 230 GLN A N 1
ATOM 1893 C CA . GLN A 1 230 ? 11.602 -1.441 -10.465 1.00 95.38 230 GLN A CA 1
ATOM 1894 C C . GLN A 1 230 ? 11.799 0.066 -10.252 1.00 95.38 230 GLN A C 1
ATOM 1896 O O . GLN A 1 230 ? 11.295 0.622 -9.275 1.00 95.38 230 GLN A O 1
ATOM 1901 N N . LEU A 1 231 ? 12.462 0.761 -11.185 1.00 93.38 231 LEU A N 1
ATOM 1902 C CA . LEU A 1 231 ? 12.579 2.223 -11.131 1.00 93.38 231 LEU A CA 1
ATOM 1903 C C . LEU A 1 231 ? 11.191 2.880 -11.129 1.00 93.38 231 LEU A C 1
ATOM 1905 O O . LEU A 1 231 ? 10.910 3.719 -10.276 1.00 93.38 231 LEU A O 1
ATOM 1909 N N . ARG A 1 232 ? 10.285 2.462 -12.017 1.00 94.25 232 ARG A N 1
ATOM 1910 C CA . ARG A 1 232 ? 8.916 2.995 -12.060 1.00 94.25 232 ARG A CA 1
ATOM 1911 C C . ARG A 1 232 ? 8.177 2.777 -10.737 1.00 94.25 232 ARG A C 1
ATOM 1913 O O . ARG A 1 232 ? 7.511 3.697 -10.269 1.00 94.25 232 ARG A O 1
ATOM 1920 N N . LEU A 1 233 ? 8.318 1.609 -10.117 1.00 97.12 233 LEU A N 1
ATOM 1921 C CA . LEU A 1 233 ? 7.672 1.270 -8.851 1.00 97.12 233 LEU A CA 1
ATOM 1922 C C . LEU A 1 233 ? 8.199 2.126 -7.694 1.00 97.12 233 LEU A C 1
ATOM 1924 O O . LEU A 1 233 ? 7.456 2.925 -7.126 1.00 97.12 233 LEU A O 1
ATOM 1928 N N . PHE A 1 234 ? 9.485 1.990 -7.369 1.00 95.94 234 PHE A N 1
ATOM 1929 C CA . PHE A 1 234 ? 10.040 2.547 -6.134 1.00 95.94 234 PHE A CA 1
ATOM 1930 C C . PHE A 1 234 ? 10.332 4.034 -6.226 1.00 95.94 234 PHE A C 1
ATOM 1932 O O . PHE A 1 234 ? 10.199 4.770 -5.255 1.00 95.94 234 PHE A O 1
ATOM 1939 N N . ARG A 1 235 ? 10.781 4.502 -7.387 1.00 92.31 235 ARG A N 1
ATOM 1940 C CA . ARG A 1 235 ? 11.136 5.908 -7.557 1.00 92.31 235 ARG A CA 1
ATOM 1941 C C . ARG A 1 235 ? 9.914 6.710 -7.963 1.00 92.31 235 ARG A C 1
ATOM 1943 O O . ARG A 1 235 ? 9.697 7.800 -7.434 1.00 92.31 235 ARG A O 1
ATOM 1950 N N . ASP A 1 236 ? 9.136 6.196 -8.911 1.00 93.38 236 ASP A N 1
ATOM 1951 C CA . ASP A 1 236 ? 8.061 6.957 -9.541 1.00 93.38 236 ASP A CA 1
ATOM 1952 C C . ASP A 1 236 ? 6.667 6.704 -8.962 1.00 93.38 236 ASP A C 1
ATOM 1954 O O . ASP A 1 236 ? 5.751 7.443 -9.332 1.00 93.38 236 ASP A O 1
ATOM 1958 N N . GLY A 1 237 ? 6.516 5.798 -7.990 1.00 95.50 237 GLY A N 1
ATOM 1959 C CA . GLY A 1 237 ? 5.299 5.650 -7.187 1.00 95.50 237 GLY A CA 1
ATOM 1960 C C . GLY A 1 237 ? 4.799 6.993 -6.643 1.00 95.50 237 GLY A C 1
ATOM 1961 O O . GLY A 1 237 ? 5.564 7.787 -6.079 1.00 95.50 237 GLY A O 1
ATOM 1962 N N . ILE A 1 238 ? 3.522 7.290 -6.893 1.00 94.69 238 ILE A N 1
ATOM 1963 C CA . ILE A 1 238 ? 2.865 8.544 -6.497 1.00 94.69 238 ILE A CA 1
ATOM 1964 C C . ILE A 1 238 ? 1.583 8.308 -5.707 1.00 94.69 238 ILE A C 1
ATOM 1966 O O . ILE A 1 238 ? 1.300 9.083 -4.799 1.00 94.69 238 ILE A O 1
ATOM 1970 N N . VAL A 1 239 ? 0.827 7.257 -6.021 1.00 97.44 239 VAL A N 1
ATOM 1971 C CA . VAL A 1 239 ? -0.394 6.903 -5.293 1.00 97.44 239 VAL A CA 1
ATOM 1972 C C . VAL A 1 239 ? -0.373 5.411 -4.997 1.00 97.44 239 VAL A C 1
ATOM 1974 O O . VAL A 1 239 ? -0.139 4.608 -5.898 1.00 97.44 239 VAL A O 1
ATOM 1977 N N . PHE A 1 240 ? -0.622 5.053 -3.744 1.00 98.38 240 PHE A N 1
ATOM 1978 C CA . PHE A 1 240 ? -0.626 3.684 -3.244 1.00 98.38 240 PHE A CA 1
ATOM 1979 C C . PHE A 1 240 ? -2.027 3.355 -2.742 1.00 98.38 240 PHE A C 1
ATOM 1981 O O . PHE A 1 240 ? -2.578 4.081 -1.911 1.00 98.38 240 PHE A O 1
ATOM 1988 N N . PHE A 1 241 ? -2.609 2.287 -3.275 1.00 97.94 241 PHE A N 1
ATOM 1989 C CA . PHE A 1 241 ? -3.989 1.906 -3.016 1.00 97.94 241 PHE A CA 1
ATOM 1990 C C . PHE A 1 241 ? -4.031 0.657 -2.150 1.00 97.94 241 PHE A C 1
ATOM 1992 O O . PHE A 1 241 ? -3.454 -0.380 -2.498 1.00 97.94 241 PHE A O 1
ATOM 1999 N N . TYR A 1 242 ? -4.749 0.773 -1.041 1.00 96.88 242 TYR A N 1
ATOM 2000 C CA . TYR A 1 242 ? -4.917 -0.270 -0.050 1.00 96.88 242 TYR A CA 1
ATOM 2001 C C . TYR A 1 242 ? -6.397 -0.597 0.133 1.00 96.88 242 TYR A C 1
ATOM 2003 O O . TYR A 1 242 ? -7.232 0.307 0.179 1.00 96.88 242 TYR A O 1
ATOM 2011 N N . GLU A 1 243 ? -6.715 -1.878 0.262 1.00 92.81 243 GLU A N 1
ATOM 2012 C CA . GLU A 1 243 ? -8.070 -2.377 0.503 1.00 92.81 243 GLU A CA 1
ATOM 2013 C C . GLU A 1 243 ? -8.127 -3.195 1.792 1.00 92.81 243 GLU A C 1
ATOM 2015 O O . GLU A 1 243 ? -7.175 -3.896 2.149 1.00 92.81 243 GLU A O 1
ATOM 2020 N N . ASN A 1 244 ? -9.251 -3.116 2.497 1.00 86.75 244 ASN A N 1
ATOM 2021 C CA . ASN A 1 244 ? -9.543 -4.027 3.590 1.00 86.75 244 ASN A CA 1
ATOM 2022 C C . ASN A 1 244 ? -10.051 -5.349 2.999 1.00 86.75 244 ASN A C 1
ATOM 2024 O O . ASN A 1 244 ? -11.067 -5.369 2.315 1.00 86.75 244 ASN A O 1
ATOM 2028 N N . SER A 1 245 ? -9.331 -6.447 3.234 1.00 66.38 245 SER A N 1
ATOM 2029 C CA . SER A 1 245 ? -9.715 -7.775 2.724 1.00 66.38 245 SER A CA 1
ATOM 2030 C C . SER A 1 245 ? -10.513 -8.605 3.738 1.00 66.38 245 SER A C 1
ATOM 2032 O O . SER A 1 245 ? -10.697 -9.802 3.511 1.00 66.38 245 SER A O 1
ATOM 2034 N N . CYS A 1 246 ? -10.907 -7.997 4.863 1.00 54.56 246 CYS A N 1
ATOM 2035 C CA . CYS A 1 246 ? -11.780 -8.587 5.876 1.00 54.56 246 CYS A CA 1
ATOM 2036 C C . CYS A 1 246 ? -13.255 -8.429 5.517 1.00 54.56 246 CYS A C 1
ATOM 2038 O O . CYS A 1 246 ? -13.631 -7.322 5.074 1.00 54.56 246 CYS A O 1
#

pLDDT: mean 81.64, std 14.55, range [32.44, 98.56]

Secondary structure (DSSP, 8-state):
----EEEEEHHHHHHHHHHTTT--BSS--SEEEEEP-BSSSS-BSEEEEE--SEEE--TTTB--B-TTT--BS--SS-TT-EEEEHHHHHHHHTTS-----TT----EEHHHHHHHHHHTT----TTTEEE--GGG-EEEEEEEEEESSS-EEEEEEEE-TTS-EEEEEEEEEEEEETTTEEEEEEEE-TTHHHHHHHHHH-TTHHHHHHHHHHH-SSSS----HHHHHHIIIIITEEEEEEEE--